Protein AF-A0A5C8PLE7-F1 (afdb_monomer_lite)

Secondary structure (DSSP, 8-state):
------------------------PPPP---------HHHHHHHHHHHHHHHHTT-TTHHHHHHHHHHTTTT-HHHHHHHHHHHHHHHHHHHHHHS-PPTTHHHHHHHHHHHHHTPBPPEEEEEES---PPTT-EEEEE-STTPPPPTTPEEE-TT-TTEEEEEEEEEE--TT-TTTSEEEEEEEEEEEEE-SEEEEEEEE---B-GGG--S-TT-SEEEETTEEEEB----GGGSEEEEEE--S-HHHHTSTTTEEEEEEEEEEEEEEE-SEEEEEEEEEEEEESEEEEEETTSPPSEEE-HHHHHH--B-HHHHHHHHHHHHHHHHTS-----------TTS--PPPPPS-SS--------

Organism: NCBI:txid2586908

Foldseek 3Di:
DDDDDDDDDDDDDPPPPPPPPPPPPDQPPPPPQPPDPPVVLLVLLLVLLVCQLVVPPCSLVSLLVQLCVRPLDLVSSLVSLLSNLQNNLVSCVVRVRGDPCVSVSSLVSSLLSSLAFFKAWAFAFQDADFDPQKAKEFAADPPDDADPPHHYDYQPRPQWDFDPWDKDAQDPRGRLQRIWIWGTFKGKDFDAFAKKKKKFWFHWDALVPAAQAQLHQWKAKPNDIHGHDRDRPSRGFYYKYLHDDAPCVCPPPVGTDDTTIIMTMEMDGDNGTMTMMGRNPIHITRMMMIHGPPDDDSIYGDPRCVVRGYSYVVSSVVSSVSSVVSNVPRDDPPPPPDPPPVPDDPDDDPPPDPDDDDDDDDD

Structure (mmCIF, N/CA/C/O backbone):
data_AF-A0A5C8PLE7-F1
#
_entry.id   AF-A0A5C8PLE7-F1
#
loop_
_atom_site.group_PDB
_atom_site.id
_atom_site.type_symbol
_atom_site.label_atom_id
_atom_site.label_alt_id
_atom_site.label_comp_id
_atom_site.label_asym_id
_atom_site.label_entity_id
_atom_site.label_seq_id
_atom_site.pdbx_PDB_ins_code
_atom_site.Cartn_x
_atom_site.Cartn_y
_atom_site.Cartn_z
_atom_site.occupancy
_atom_site.B_iso_or_equiv
_atom_site.auth_seq_id
_atom_site.auth_comp_id
_atom_site.auth_asym_id
_atom_site.auth_atom_id
_atom_site.pdbx_PDB_model_num
ATOM 1 N N . MET A 1 1 ? -85.435 45.390 6.588 1.00 38.03 1 MET A N 1
ATOM 2 C CA . MET A 1 1 ? -84.920 45.818 5.272 1.00 38.03 1 MET A CA 1
ATOM 3 C C . MET A 1 1 ? -83.774 44.889 4.891 1.00 38.03 1 MET A C 1
ATOM 5 O O . MET A 1 1 ? -82.889 44.743 5.714 1.00 38.03 1 MET A O 1
ATOM 9 N N . LEU A 1 2 ? -83.897 44.242 3.719 1.00 39.28 2 LEU A N 1
ATOM 10 C CA . LEU A 1 2 ? -82.887 43.594 2.843 1.00 39.28 2 LEU A CA 1
ATOM 11 C C . LEU A 1 2 ? -81.769 42.722 3.477 1.00 39.28 2 LEU A C 1
ATOM 13 O O . LEU A 1 2 ? -80.982 43.203 4.275 1.00 39.28 2 LEU A O 1
ATOM 17 N N . PHE A 1 3 ? -81.750 41.395 3.242 1.00 39.66 3 PHE A N 1
ATOM 18 C CA . PHE A 1 3 ? -81.036 40.670 2.150 1.00 39.66 3 PHE A CA 1
ATOM 19 C C . PHE A 1 3 ? -79.531 41.031 2.092 1.00 39.66 3 PHE A C 1
ATOM 21 O O . PHE A 1 3 ? -79.216 42.197 1.926 1.00 39.66 3 PHE A O 1
ATOM 28 N N . THR A 1 4 ? -78.559 40.116 2.241 1.00 44.72 4 THR A N 1
ATOM 29 C CA . THR A 1 4 ? -78.250 39.000 1.318 1.00 44.72 4 THR A CA 1
ATOM 30 C C . THR A 1 4 ? -77.283 37.949 1.910 1.00 44.72 4 THR A C 1
ATOM 32 O O . THR A 1 4 ? -76.495 38.207 2.812 1.00 44.72 4 THR A O 1
ATOM 35 N N . ARG A 1 5 ? -77.366 36.747 1.323 1.00 55.53 5 ARG A N 1
ATOM 36 C CA . ARG A 1 5 ? -76.562 35.520 1.491 1.00 55.53 5 ARG A CA 1
ATOM 37 C C . ARG A 1 5 ? -75.115 35.669 0.993 1.00 55.53 5 ARG A C 1
ATOM 39 O O . ARG A 1 5 ? -74.945 36.357 -0.001 1.00 55.53 5 ARG A O 1
ATOM 46 N N . PHE A 1 6 ? -74.162 34.884 1.522 1.00 43.66 6 PHE A N 1
ATOM 47 C CA . PHE A 1 6 ? -73.131 34.191 0.719 1.00 43.66 6 PHE A CA 1
ATOM 48 C C . PHE A 1 6 ? -72.568 32.932 1.421 1.00 43.66 6 PHE A C 1
ATOM 50 O O . PHE A 1 6 ? -72.543 32.824 2.642 1.00 43.66 6 PHE A O 1
ATOM 57 N N . VAL A 1 7 ? -72.214 31.967 0.572 1.00 47.97 7 VAL A N 1
ATOM 58 C CA . VAL A 1 7 ? -71.921 30.526 0.731 1.00 47.97 7 VAL A CA 1
ATOM 59 C C . VAL A 1 7 ? -70.455 30.269 1.154 1.00 47.97 7 VAL A C 1
ATOM 61 O O . VAL A 1 7 ? -69.605 31.101 0.840 1.00 47.97 7 VAL A O 1
ATOM 64 N N . PRO A 1 8 ? -70.115 29.132 1.806 1.00 51.91 8 PRO A N 1
ATOM 65 C CA . PRO A 1 8 ? -68.736 28.802 2.175 1.00 51.91 8 PRO A CA 1
ATOM 66 C C . PRO A 1 8 ? -67.942 28.237 0.985 1.00 51.91 8 PRO A C 1
ATOM 68 O O . PRO A 1 8 ? -68.426 27.368 0.261 1.00 51.91 8 PRO A O 1
ATOM 71 N N . ALA A 1 9 ? -66.697 28.687 0.812 1.00 46.41 9 ALA A N 1
ATOM 72 C CA . ALA A 1 9 ? -65.739 28.076 -0.105 1.00 46.41 9 ALA A CA 1
ATOM 73 C C . ALA A 1 9 ? -64.833 27.101 0.665 1.00 46.41 9 ALA A C 1
ATOM 75 O O . ALA A 1 9 ? -64.026 27.499 1.502 1.00 46.41 9 ALA A O 1
ATOM 76 N N . LEU A 1 10 ? -64.994 25.811 0.366 1.00 46.31 10 LEU A N 1
ATOM 77 C CA . LEU A 1 10 ? -64.066 24.734 0.704 1.00 46.31 10 LEU A CA 1
ATOM 78 C C . LEU A 1 10 ? -62.740 24.955 -0.038 1.00 46.31 10 LEU A C 1
ATOM 80 O O . LEU A 1 10 ? -62.671 24.773 -1.252 1.00 46.31 10 LEU A O 1
ATOM 84 N N . ALA A 1 11 ? -61.683 25.310 0.690 1.00 44.03 11 ALA A N 1
ATOM 85 C CA . ALA A 1 11 ? -60.314 25.228 0.195 1.00 44.03 11 ALA A CA 1
ATOM 86 C C . ALA A 1 11 ? -59.721 23.877 0.622 1.00 44.03 11 ALA A C 1
ATOM 88 O O . ALA A 1 11 ? -59.287 23.698 1.759 1.00 44.03 11 ALA A O 1
ATOM 89 N N . GLY A 1 12 ? -59.752 22.907 -0.293 1.00 37.19 12 GLY A N 1
ATOM 90 C CA . GLY A 1 12 ? -59.023 21.651 -0.163 1.00 37.19 12 GLY A CA 1
ATOM 91 C C . GLY A 1 12 ? -57.528 21.902 -0.328 1.00 37.19 12 GLY A C 1
ATOM 92 O O . GLY A 1 12 ? -57.068 22.249 -1.414 1.00 37.19 12 GLY A O 1
ATOM 93 N N . LEU A 1 13 ? -56.771 21.736 0.754 1.00 39.84 13 LEU A N 1
ATOM 94 C CA . LEU A 1 13 ? -55.316 21.803 0.742 1.00 39.84 13 LEU A CA 1
ATOM 95 C C . LEU A 1 13 ? -54.783 20.400 0.421 1.00 39.84 13 LEU A C 1
ATOM 97 O O . LEU A 1 13 ? -54.747 19.518 1.276 1.00 39.84 13 LEU A O 1
ATOM 101 N N . VAL A 1 14 ? -54.427 20.176 -0.845 1.00 42.69 14 VAL A N 1
ATOM 102 C CA . VAL A 1 14 ? -53.734 18.961 -1.287 1.00 42.69 14 VAL A CA 1
ATOM 103 C C . VAL A 1 14 ? -52.294 19.044 -0.782 1.00 42.69 14 VAL A C 1
ATOM 105 O O . VAL A 1 14 ? -51.465 19.758 -1.341 1.00 42.69 14 VAL A O 1
ATOM 108 N N . LEU A 1 15 ? -51.998 18.324 0.300 1.00 44.38 15 LEU A N 1
ATOM 109 C CA . LEU A 1 15 ? -50.632 18.064 0.748 1.00 44.38 15 LEU A CA 1
ATOM 110 C C . LEU A 1 15 ? -49.976 17.098 -0.245 1.00 44.38 15 LEU A C 1
ATOM 112 O O . LEU A 1 15 ? -50.121 15.880 -0.148 1.00 44.38 15 LEU A O 1
ATOM 116 N N . GLY A 1 16 ? -49.274 17.656 -1.229 1.00 39.06 16 GLY A N 1
ATOM 117 C CA . GLY A 1 16 ? -48.382 16.903 -2.099 1.00 39.06 16 GLY A CA 1
ATOM 118 C C . GLY A 1 16 ? -47.199 16.375 -1.293 1.00 39.06 16 GLY A C 1
ATOM 119 O O . GLY A 1 16 ? -46.284 17.124 -0.957 1.00 39.06 16 GLY A O 1
ATOM 120 N N . VAL A 1 17 ? -47.217 15.080 -0.980 1.00 41.84 17 VAL A N 1
ATOM 121 C CA . VAL A 1 17 ? -46.055 14.348 -0.469 1.00 41.84 17 VAL A CA 1
ATOM 122 C C . VAL A 1 17 ? -45.050 14.240 -1.615 1.00 41.84 17 VAL A C 1
ATOM 124 O O . VAL A 1 17 ? -45.115 13.335 -2.443 1.00 41.84 17 VAL A O 1
ATOM 127 N N . GLY A 1 18 ? -44.139 15.208 -1.699 1.00 38.00 18 GLY A N 1
ATOM 128 C CA . GLY A 1 18 ? -42.961 15.112 -2.550 1.00 38.00 18 GLY A CA 1
ATOM 129 C C . GLY A 1 18 ? -42.043 14.032 -1.994 1.00 38.00 18 GLY A C 1
ATOM 130 O O . GLY A 1 18 ? -41.301 14.274 -1.044 1.00 38.00 18 GLY A O 1
ATOM 131 N N . ALA A 1 19 ? -42.113 12.829 -2.560 1.00 41.66 19 ALA A N 1
ATOM 132 C CA . ALA A 1 19 ? -41.124 11.792 -2.327 1.00 41.66 19 ALA A CA 1
ATOM 133 C C . ALA A 1 19 ? -39.770 12.295 -2.850 1.00 41.66 19 ALA A C 1
ATOM 135 O O . ALA A 1 19 ? -39.482 12.225 -4.043 1.00 41.66 19 ALA A O 1
ATOM 136 N N . LEU A 1 20 ? -38.946 12.839 -1.953 1.00 37.38 20 LEU A N 1
ATOM 137 C CA . LEU A 1 20 ? -37.527 13.059 -2.197 1.00 37.38 20 LEU A CA 1
ATOM 138 C C . LEU A 1 20 ? -36.866 11.683 -2.284 1.00 37.38 20 LEU A C 1
ATOM 140 O O . LEU A 1 20 ? -36.368 11.146 -1.298 1.00 37.38 20 LEU A O 1
ATOM 144 N N . THR A 1 21 ? -36.901 11.078 -3.469 1.00 34.72 21 THR A N 1
ATOM 145 C CA . THR A 1 21 ? -36.027 9.956 -3.787 1.00 34.72 21 THR A CA 1
ATOM 146 C C . THR A 1 21 ? -34.610 10.509 -3.814 1.00 34.72 21 THR A C 1
ATOM 148 O O . THR A 1 21 ? -34.208 11.168 -4.774 1.00 34.72 21 THR A O 1
ATOM 151 N N . SER A 1 22 ? -33.858 10.290 -2.738 1.00 39.56 22 SER A N 1
ATOM 152 C CA . SER A 1 22 ? -32.410 10.433 -2.735 1.00 39.56 22 SER A CA 1
ATOM 153 C C . SER A 1 22 ? -31.869 9.529 -3.837 1.00 39.56 22 SER A C 1
ATOM 155 O O . SER A 1 22 ? -31.805 8.309 -3.692 1.00 39.56 22 SER A O 1
ATOM 157 N N . ALA A 1 23 ? -31.531 10.133 -4.974 1.00 34.16 23 ALA A N 1
ATOM 158 C CA . ALA A 1 23 ? -30.767 9.483 -6.016 1.00 34.16 23 ALA A CA 1
ATOM 159 C C . ALA A 1 23 ? -29.396 9.159 -5.417 1.00 34.16 23 ALA A C 1
ATOM 161 O O . ALA A 1 23 ? -28.494 9.994 -5.388 1.00 34.16 23 ALA A O 1
ATOM 162 N N . PHE A 1 24 ? -29.261 7.954 -4.867 1.00 35.56 24 PHE A N 1
ATOM 163 C CA . PHE A 1 24 ? -27.963 7.358 -4.617 1.00 35.56 24 PHE A CA 1
ATOM 164 C C . PHE A 1 24 ? -27.307 7.220 -5.987 1.00 35.56 24 PHE A C 1
ATOM 166 O O . PHE A 1 24 ? -27.641 6.318 -6.754 1.00 35.56 24 PHE A O 1
ATOM 173 N N . ALA A 1 25 ? -26.437 8.170 -6.328 1.00 33.31 25 ALA A N 1
ATOM 174 C CA . ALA A 1 25 ? -25.554 8.023 -7.467 1.00 33.31 25 ALA A CA 1
ATOM 175 C C . ALA A 1 25 ? -24.811 6.700 -7.268 1.00 33.31 25 ALA A C 1
ATOM 177 O O . ALA A 1 25 ? -24.119 6.518 -6.263 1.00 33.31 25 ALA A O 1
ATOM 178 N N . ALA A 1 26 ? -25.030 5.752 -8.181 1.00 33.81 26 ALA A N 1
ATOM 179 C CA . ALA A 1 26 ? -24.239 4.538 -8.210 1.00 33.81 26 ALA A CA 1
ATOM 180 C C . ALA A 1 26 ? -22.760 4.957 -8.239 1.00 33.81 26 ALA A C 1
ATOM 182 O O . ALA A 1 26 ? -22.421 5.886 -8.983 1.00 33.81 26 ALA A O 1
ATOM 183 N N . PRO A 1 27 ? -21.890 4.343 -7.419 1.00 38.97 27 PRO A N 1
ATOM 184 C CA . PRO A 1 27 ? -20.473 4.660 -7.464 1.00 38.97 27 PRO A CA 1
ATOM 185 C C . PRO A 1 27 ? -19.964 4.473 -8.900 1.00 38.97 27 PRO A C 1
ATOM 187 O O . PRO A 1 27 ? -20.470 3.592 -9.608 1.00 38.97 27 PRO A O 1
ATOM 190 N N . PRO A 1 28 ? -19.003 5.300 -9.353 1.00 38.00 28 PRO A N 1
ATOM 191 C CA . PRO A 1 28 ? -18.401 5.135 -10.666 1.00 38.00 28 PRO A CA 1
ATOM 192 C C . PRO A 1 28 ? -17.930 3.688 -10.791 1.00 38.00 28 PRO A C 1
ATOM 194 O O . PRO A 1 28 ? -17.118 3.212 -9.998 1.00 38.00 28 PRO A O 1
ATOM 197 N N . GLN A 1 29 ? -18.499 2.958 -11.751 1.00 37.53 29 GLN A N 1
ATOM 198 C CA . GLN A 1 29 ? -18.009 1.626 -12.056 1.00 37.53 29 GLN A CA 1
ATOM 199 C C . GLN A 1 29 ? -16.589 1.802 -12.581 1.00 37.53 29 GLN A C 1
ATOM 201 O O . GLN A 1 29 ? -16.394 2.361 -13.661 1.00 37.53 29 GLN A O 1
ATOM 206 N N . LEU A 1 30 ? -15.599 1.354 -11.805 1.00 47.00 30 LEU A N 1
ATOM 207 C CA . LEU A 1 30 ? -14.266 1.096 -12.331 1.00 47.00 30 LEU A CA 1
ATOM 208 C C . LEU A 1 30 ? -14.468 0.122 -13.488 1.00 47.00 30 LEU A C 1
ATOM 210 O O . LEU A 1 30 ? -14.815 -1.040 -13.272 1.00 47.00 30 LEU A O 1
ATOM 214 N N . GLY A 1 31 ? -14.378 0.638 -14.714 1.00 39.34 31 GLY A N 1
ATOM 215 C CA . GLY A 1 31 ? -14.582 -0.155 -15.914 1.00 39.34 31 GLY A CA 1
ATOM 216 C C . GLY A 1 31 ? -13.701 -1.392 -15.827 1.00 39.34 31 GLY A C 1
ATOM 217 O O . GLY A 1 31 ? -12.500 -1.267 -15.587 1.00 39.34 31 GLY A O 1
ATOM 218 N N . GLY A 1 32 ? -14.314 -2.571 -15.973 1.00 40.03 32 GLY A N 1
ATOM 219 C CA . GLY A 1 32 ? -13.590 -3.836 -16.012 1.00 40.03 32 GLY A CA 1
ATOM 220 C C . GLY A 1 32 ? -12.394 -3.719 -16.950 1.00 40.03 32 GLY A C 1
ATOM 221 O O . GLY A 1 32 ? -12.481 -3.020 -17.964 1.00 40.03 32 GLY A O 1
ATOM 222 N N . SER A 1 33 ? -11.287 -4.352 -16.565 1.00 43.47 33 SER A N 1
ATOM 223 C CA . SER A 1 33 ? -10.001 -4.356 -17.260 1.00 43.47 33 SER A CA 1
ATOM 224 C C . SER A 1 33 ? -10.184 -4.583 -18.762 1.00 43.47 33 SER A C 1
ATOM 226 O O . SER A 1 33 ? -10.194 -5.705 -19.261 1.00 43.47 33 SER A O 1
ATOM 228 N N . ARG A 1 34 ? -10.343 -3.497 -19.526 1.00 48.88 34 ARG A N 1
ATOM 229 C CA . ARG A 1 34 ? -10.218 -3.558 -20.975 1.00 48.88 34 ARG A CA 1
ATOM 230 C C . ARG A 1 34 ? -8.744 -3.795 -21.220 1.00 48.88 34 ARG A C 1
ATOM 232 O O . ARG A 1 34 ? -7.936 -2.885 -21.039 1.00 48.88 34 ARG A O 1
ATOM 239 N N . SER A 1 35 ? -8.408 -5.028 -21.587 1.00 54.78 35 SER A N 1
ATOM 240 C CA . SER A 1 35 ? -7.111 -5.366 -22.154 1.00 54.78 35 SER A CA 1
ATOM 241 C C . SER A 1 35 ? -6.792 -4.323 -23.223 1.00 54.78 35 SER A C 1
ATOM 243 O O . SER A 1 35 ? -7.493 -4.237 -24.234 1.00 54.78 35 SER A O 1
ATOM 245 N N . VAL A 1 36 ? -5.802 -3.470 -22.962 1.00 60.69 36 VAL A N 1
ATOM 246 C CA . VAL A 1 36 ? -5.343 -2.502 -23.957 1.00 60.69 36 VAL A CA 1
ATOM 247 C C . VAL A 1 36 ? -4.824 -3.302 -25.142 1.00 60.69 36 VAL A C 1
ATOM 249 O O . VAL A 1 36 ? -4.085 -4.267 -24.944 1.00 60.69 36 VAL A O 1
ATOM 252 N N . GLU A 1 37 ? -5.228 -2.931 -26.358 1.00 70.44 37 GLU A N 1
ATOM 253 C CA . GLU A 1 37 ? -4.762 -3.629 -27.553 1.00 70.44 37 GLU A CA 1
ATOM 254 C C . GLU A 1 37 ? -3.224 -3.685 -27.566 1.00 70.44 37 GLU A C 1
ATOM 256 O O . GLU A 1 37 ? -2.578 -2.649 -27.351 1.00 70.44 37 GLU A O 1
ATOM 261 N N . PRO A 1 38 ? -2.618 -4.861 -27.828 1.00 73.56 38 PRO A N 1
ATOM 262 C CA . PRO A 1 38 ? -1.169 -5.047 -27.759 1.00 73.56 38 PRO A CA 1
ATOM 263 C C . PRO A 1 38 ? -0.373 -3.991 -28.539 1.00 73.56 38 PRO A C 1
ATOM 265 O O . PRO A 1 38 ? 0.678 -3.542 -28.090 1.00 73.56 38 PRO A O 1
ATOM 268 N N . THR A 1 39 ? -0.903 -3.531 -29.674 1.00 72.00 39 THR A N 1
ATOM 269 C CA . THR A 1 39 ? -0.277 -2.518 -30.534 1.00 72.00 39 THR A CA 1
ATOM 270 C C . THR A 1 39 ? -0.114 -1.161 -29.842 1.00 72.00 39 THR A C 1
ATOM 272 O O . THR A 1 39 ? 0.935 -0.529 -29.962 1.00 72.00 39 THR A O 1
ATOM 275 N N . VAL A 1 40 ? -1.118 -0.718 -29.077 1.00 77.12 40 VAL A N 1
ATOM 276 C CA . VAL A 1 40 ? -1.070 0.560 -28.345 1.00 77.12 40 VAL A CA 1
ATOM 277 C C . VAL A 1 40 ? -0.040 0.491 -27.222 1.00 77.12 40 VAL A C 1
ATOM 279 O O . VAL A 1 40 ? 0.699 1.448 -26.987 1.00 77.12 40 VAL A O 1
ATOM 282 N N . LEU A 1 41 ? 0.050 -0.662 -26.556 1.00 82.31 41 LEU A N 1
ATOM 283 C CA . LEU A 1 41 ? 1.023 -0.882 -25.495 1.00 82.31 41 LEU A CA 1
ATOM 284 C C . LEU A 1 41 ? 2.465 -0.815 -26.019 1.00 82.31 41 LEU A C 1
ATOM 286 O O . LEU A 1 41 ? 3.313 -0.160 -25.413 1.00 82.31 41 LEU A O 1
ATOM 290 N N . VAL A 1 42 ? 2.730 -1.454 -27.162 1.00 87.94 42 VAL A N 1
ATOM 291 C CA . VAL A 1 42 ? 4.046 -1.437 -27.817 1.00 87.94 42 VAL A CA 1
ATOM 292 C C . VAL A 1 42 ? 4.446 -0.016 -28.216 1.00 87.94 42 VAL A C 1
ATOM 294 O O . VAL A 1 42 ? 5.582 0.379 -27.969 1.00 87.94 42 VAL A O 1
ATOM 297 N N . ALA A 1 43 ? 3.526 0.771 -28.783 1.00 90.56 43 ALA A N 1
ATOM 298 C CA . ALA A 1 43 ? 3.800 2.160 -29.156 1.00 90.56 43 ALA A CA 1
ATOM 299 C C . ALA A 1 43 ? 4.190 3.015 -27.936 1.00 90.56 43 ALA A C 1
ATOM 301 O O . ALA A 1 43 ? 5.252 3.631 -27.936 1.00 90.56 43 ALA A O 1
ATOM 302 N N . GLN A 1 44 ? 3.403 2.958 -26.855 1.00 91.44 44 GLN A N 1
ATOM 303 C CA . GLN A 1 44 ? 3.703 3.678 -25.610 1.00 91.44 44 GLN A CA 1
ATOM 304 C C . GLN A 1 44 ? 5.052 3.265 -25.000 1.00 91.44 44 GLN A C 1
ATOM 306 O O . GLN A 1 44 ? 5.803 4.110 -24.510 1.00 91.44 44 GLN A O 1
ATOM 311 N N . ALA A 1 45 ? 5.368 1.966 -25.025 1.00 93.81 45 ALA A N 1
ATOM 312 C CA . ALA A 1 45 ? 6.644 1.453 -24.538 1.00 93.81 45 ALA A CA 1
ATOM 313 C C . ALA A 1 45 ? 7.827 1.938 -25.391 1.00 93.81 45 ALA A C 1
ATOM 315 O O . ALA A 1 45 ? 8.874 2.270 -24.837 1.00 93.81 45 ALA A O 1
ATOM 316 N N . ASN A 1 46 ? 7.661 2.010 -26.715 1.00 93.62 46 ASN A N 1
ATOM 317 C CA . ASN A 1 46 ? 8.680 2.512 -27.637 1.00 93.62 46 ASN A CA 1
ATOM 318 C C . ASN A 1 46 ? 8.936 4.011 -27.455 1.00 93.62 46 ASN A C 1
ATOM 320 O O . ASN A 1 46 ? 10.095 4.411 -27.371 1.00 93.62 46 ASN A O 1
ATOM 324 N N . ASP A 1 47 ? 7.883 4.820 -27.318 1.00 92.69 47 ASP A N 1
ATOM 325 C CA . ASP A 1 47 ? 8.010 6.264 -27.076 1.00 92.69 47 ASP A CA 1
ATOM 326 C C . ASP A 1 47 ? 8.772 6.542 -25.773 1.00 92.69 47 ASP A C 1
ATOM 328 O O . ASP A 1 47 ? 9.659 7.400 -25.705 1.00 92.69 47 ASP A O 1
ATOM 332 N N . LEU A 1 48 ? 8.461 5.771 -24.727 1.00 94.94 48 LEU A N 1
ATOM 333 C CA . LEU A 1 48 ? 9.153 5.856 -23.448 1.00 94.94 48 LEU A CA 1
ATOM 334 C C . LEU A 1 48 ? 10.599 5.351 -23.541 1.00 94.94 48 LEU A C 1
ATOM 336 O O . LEU A 1 48 ? 11.495 5.973 -22.971 1.00 94.94 48 LEU A O 1
ATOM 340 N N . ALA A 1 49 ? 10.850 4.269 -24.277 1.00 94.62 49 ALA A N 1
ATOM 341 C CA . ALA A 1 49 ? 12.200 3.775 -24.533 1.00 94.62 49 ALA A CA 1
ATOM 342 C C . ALA A 1 49 ? 13.062 4.814 -25.266 1.00 94.62 49 ALA A C 1
ATOM 344 O O . ALA A 1 49 ? 14.227 4.994 -24.917 1.00 94.62 49 ALA A O 1
ATOM 345 N N . ASP A 1 50 ? 12.485 5.548 -26.218 1.00 92.00 50 ASP A N 1
ATOM 346 C CA . ASP A 1 50 ? 13.165 6.629 -26.929 1.00 92.00 50 ASP A CA 1
ATOM 347 C C . ASP A 1 50 ? 13.490 7.812 -26.001 1.00 92.00 50 ASP A C 1
ATOM 349 O O . ASP A 1 50 ? 14.600 8.346 -26.049 1.00 92.00 50 ASP A O 1
ATOM 353 N N . ALA A 1 51 ? 12.572 8.192 -25.106 1.00 90.94 51 ALA A N 1
ATOM 354 C CA . ALA A 1 51 ? 12.838 9.211 -24.084 1.00 90.94 51 ALA A CA 1
ATOM 355 C C . ALA A 1 51 ? 13.957 8.785 -23.112 1.00 90.94 51 ALA A C 1
ATOM 357 O O . ALA A 1 51 ? 14.819 9.590 -22.750 1.00 90.94 51 ALA A O 1
ATOM 358 N N . ILE A 1 52 ? 13.982 7.505 -22.728 1.00 93.31 52 ILE A N 1
ATOM 359 C CA . ILE A 1 52 ? 15.026 6.920 -21.879 1.00 93.31 52 ILE A CA 1
ATOM 360 C C . ILE A 1 52 ? 16.380 6.907 -22.599 1.00 93.31 52 ILE A C 1
ATOM 362 O O . ILE A 1 52 ? 17.388 7.290 -22.007 1.00 93.31 52 ILE A O 1
ATOM 366 N N . ALA A 1 53 ? 16.418 6.521 -23.877 1.00 90.12 53 ALA A N 1
ATOM 367 C CA . ALA A 1 53 ? 17.643 6.489 -24.678 1.00 90.12 53 ALA A CA 1
ATOM 368 C C . ALA A 1 53 ? 18.250 7.886 -24.903 1.00 90.12 53 ALA A C 1
ATOM 370 O O . ALA A 1 53 ? 19.464 8.006 -25.079 1.00 90.12 53 ALA A O 1
ATOM 371 N N . ARG A 1 54 ? 17.417 8.936 -24.863 1.00 88.94 54 ARG A N 1
ATOM 372 C CA . ARG A 1 54 ? 17.830 10.351 -24.854 1.00 88.94 54 ARG A CA 1
ATOM 373 C C . ARG A 1 54 ? 18.189 10.884 -23.461 1.00 88.94 54 ARG A C 1
ATOM 375 O O . ARG A 1 54 ? 18.597 12.036 -23.351 1.00 88.94 54 ARG A O 1
ATOM 382 N N . ASN A 1 55 ? 18.046 10.067 -22.415 1.00 86.06 55 ASN A N 1
ATOM 383 C CA . ASN A 1 55 ? 18.236 10.441 -21.014 1.00 86.06 55 ASN A CA 1
ATOM 384 C C . ASN A 1 55 ? 17.407 11.675 -20.598 1.00 86.06 55 ASN A C 1
ATOM 386 O O . ASN A 1 55 ? 17.899 12.576 -19.918 1.00 86.06 55 ASN A O 1
ATOM 390 N N . GLU A 1 56 ? 16.137 11.731 -21.011 1.00 87.31 56 GLU A N 1
ATOM 391 C CA . GLU A 1 56 ? 15.220 12.786 -20.566 1.00 87.31 56 GLU A CA 1
ATOM 392 C C . GLU A 1 56 ? 15.028 12.710 -19.038 1.00 87.31 56 GLU A C 1
ATOM 394 O O . GLU A 1 56 ? 14.682 11.661 -18.494 1.00 87.31 56 GLU A O 1
ATOM 399 N N . GLY A 1 57 ? 15.276 13.816 -18.324 1.00 80.56 57 GLY A N 1
ATOM 400 C CA . GLY A 1 57 ? 15.464 13.826 -16.863 1.00 80.56 57 GLY A CA 1
ATOM 401 C C . GLY A 1 57 ? 14.284 13.337 -16.005 1.00 80.56 57 GLY A C 1
ATOM 402 O O . GLY A 1 57 ? 14.464 13.072 -14.818 1.00 80.56 57 GLY A O 1
ATOM 403 N N . ASP A 1 58 ? 13.090 13.174 -16.574 1.00 88.94 58 ASP A N 1
ATOM 404 C CA . ASP A 1 58 ? 11.871 12.733 -15.888 1.00 88.94 58 ASP A CA 1
ATOM 405 C C . ASP A 1 58 ? 11.455 11.285 -16.213 1.00 88.94 58 ASP A C 1
ATOM 407 O O . ASP A 1 58 ? 10.392 10.840 -15.764 1.00 88.94 58 ASP A O 1
ATOM 411 N N . TRP A 1 59 ? 12.276 10.519 -16.946 1.00 92.31 59 TRP A N 1
ATOM 412 C CA . TRP A 1 59 ? 11.875 9.206 -17.464 1.00 92.31 59 TRP A CA 1
ATOM 413 C C . TRP A 1 59 ? 11.377 8.241 -16.377 1.00 92.31 59 TRP A C 1
ATOM 415 O O . TRP A 1 59 ? 10.414 7.515 -16.604 1.00 92.31 59 TRP A O 1
ATOM 425 N N . ARG A 1 60 ? 11.938 8.277 -15.159 1.00 92.94 60 ARG A N 1
ATOM 426 C CA . ARG A 1 60 ? 11.489 7.433 -14.030 1.00 92.94 60 ARG A CA 1
ATOM 427 C C . ARG A 1 60 ? 10.035 7.693 -13.641 1.00 92.94 60 ARG A C 1
ATOM 429 O O . ARG A 1 60 ? 9.303 6.760 -13.319 1.00 92.94 60 ARG A O 1
ATOM 436 N N . ASN A 1 61 ? 9.605 8.954 -13.665 1.00 91.19 61 ASN A N 1
ATOM 437 C CA . ASN A 1 61 ? 8.212 9.304 -13.396 1.00 91.19 61 ASN A CA 1
ATOM 438 C C . ASN A 1 61 ? 7.312 8.849 -14.542 1.00 91.19 61 ASN A C 1
ATOM 440 O O . ASN A 1 61 ? 6.235 8.327 -14.282 1.00 91.19 61 ASN A O 1
ATOM 444 N N . ARG A 1 62 ? 7.778 8.951 -15.792 1.00 94.00 62 ARG A N 1
ATOM 445 C CA . ARG A 1 62 ? 7.045 8.426 -16.951 1.00 94.00 62 ARG A CA 1
ATOM 446 C C . ARG A 1 62 ? 6.903 6.904 -16.912 1.00 94.00 62 ARG A C 1
ATOM 448 O O . ARG A 1 62 ? 5.822 6.414 -17.214 1.00 94.00 62 ARG A O 1
ATOM 455 N N . VAL A 1 63 ? 7.928 6.169 -16.466 1.00 94.81 63 VAL A N 1
ATOM 456 C CA . VAL A 1 63 ? 7.845 4.717 -16.208 1.00 94.81 63 VAL A CA 1
ATOM 457 C C . VAL A 1 63 ? 6.763 4.420 -15.181 1.00 94.81 63 VAL A C 1
ATOM 459 O O . VAL A 1 63 ? 5.889 3.604 -15.453 1.00 94.81 63 VAL A O 1
ATOM 462 N N . ARG A 1 64 ? 6.757 5.121 -14.039 1.00 92.38 64 ARG A N 1
ATOM 463 C CA . ARG A 1 64 ? 5.696 4.951 -13.033 1.00 92.38 64 ARG A CA 1
ATOM 464 C C . ARG A 1 64 ? 4.316 5.229 -13.619 1.00 92.38 64 ARG A C 1
ATOM 466 O O . ARG A 1 64 ? 3.442 4.385 -13.484 1.00 92.38 64 ARG A O 1
ATOM 473 N N . SER A 1 65 ? 4.128 6.343 -14.325 1.00 90.94 65 SER A N 1
ATOM 474 C CA . SER A 1 65 ? 2.847 6.676 -14.963 1.00 90.94 65 SER A CA 1
ATOM 475 C C . SER A 1 65 ? 2.409 5.623 -15.986 1.00 90.94 65 SER A C 1
ATOM 477 O O . SER A 1 65 ? 1.241 5.242 -16.022 1.00 90.94 65 SER A O 1
ATOM 479 N N . TYR A 1 66 ? 3.342 5.118 -16.794 1.00 94.50 66 TYR A N 1
ATOM 480 C CA . TYR A 1 66 ? 3.087 4.076 -17.786 1.00 94.50 66 TYR A CA 1
ATOM 481 C C . TYR A 1 66 ? 2.658 2.752 -17.139 1.00 94.50 66 TYR A C 1
ATOM 483 O O . TYR A 1 66 ? 1.718 2.118 -17.617 1.00 94.50 66 TYR A O 1
ATOM 491 N N . LEU A 1 67 ? 3.293 2.354 -16.034 1.00 93.69 67 LEU A N 1
ATOM 492 C CA . LEU A 1 67 ? 2.907 1.171 -15.260 1.00 93.69 67 LEU A CA 1
ATOM 493 C C . LEU A 1 67 ? 1.548 1.376 -14.572 1.00 93.69 67 LEU A C 1
ATOM 495 O O . LEU A 1 67 ? 0.669 0.522 -14.661 1.00 93.69 67 LEU A O 1
ATOM 499 N N . GLN A 1 68 ? 1.329 2.547 -13.970 1.00 89.31 68 GLN A N 1
ATOM 500 C CA . GLN A 1 68 ? 0.083 2.925 -13.293 1.00 89.31 68 GLN A CA 1
ATOM 501 C C . GLN A 1 68 ? -1.128 3.019 -14.228 1.00 89.31 68 GLN A C 1
ATOM 503 O O . GLN A 1 68 ? -2.265 2.970 -13.756 1.00 89.31 68 GLN A O 1
ATOM 508 N N . ALA A 1 69 ? -0.920 3.123 -15.541 1.00 89.94 69 ALA A N 1
ATOM 509 C CA . ALA A 1 69 ? -1.999 3.073 -16.523 1.00 89.94 69 ALA A CA 1
ATOM 510 C C . ALA A 1 69 ? -2.697 1.701 -16.583 1.00 89.94 69 ALA A C 1
ATOM 512 O O . ALA A 1 69 ? -3.809 1.613 -17.094 1.00 89.94 69 ALA A O 1
ATOM 513 N N . ALA A 1 70 ? -2.064 0.638 -16.070 1.00 89.00 70 ALA A N 1
ATOM 514 C CA . ALA A 1 70 ? -2.685 -0.675 -15.905 1.00 89.00 70 ALA A CA 1
ATOM 515 C C . ALA A 1 70 ? -3.413 -0.844 -14.561 1.00 89.00 70 ALA A C 1
ATOM 517 O O . ALA A 1 70 ? -4.025 -1.882 -14.342 1.00 89.00 70 ALA A O 1
ATOM 518 N N . TYR A 1 71 ? -3.365 0.143 -13.659 1.00 82.38 71 TYR A N 1
ATOM 519 C CA . TYR A 1 71 ? -4.017 0.039 -12.355 1.00 82.38 71 TYR A CA 1
ATOM 520 C C . TYR A 1 71 ? -5.516 -0.278 -12.494 1.00 82.38 71 TYR A C 1
ATOM 522 O O . TYR A 1 71 ? -6.191 0.387 -13.288 1.00 82.38 71 TYR A O 1
ATOM 530 N N . PRO A 1 72 ? -6.065 -1.194 -11.674 1.00 82.12 72 PRO A N 1
ATOM 531 C CA . PRO A 1 72 ? -5.424 -1.966 -10.590 1.00 82.12 72 PRO A CA 1
ATOM 532 C C . PRO A 1 72 ? -4.933 -3.374 -10.998 1.00 82.12 72 PRO A C 1
ATOM 534 O O . PRO A 1 72 ? -4.725 -4.233 -10.144 1.00 82.12 72 PRO A O 1
ATOM 537 N N . ASP A 1 73 ? -4.775 -3.652 -12.291 1.00 86.75 73 ASP A N 1
ATOM 538 C CA . ASP A 1 73 ? -4.425 -4.976 -12.805 1.00 86.75 73 ASP A CA 1
ATOM 539 C C . ASP A 1 73 ? -2.909 -5.235 -12.715 1.00 86.75 73 ASP A C 1
ATOM 541 O O . ASP A 1 73 ? -2.098 -4.695 -13.479 1.00 86.75 73 ASP A O 1
ATOM 545 N N . ARG A 1 74 ? -2.512 -6.086 -11.759 1.00 87.44 74 ARG A N 1
ATOM 546 C CA . ARG A 1 74 ? -1.109 -6.476 -11.538 1.00 87.44 74 ARG A CA 1
ATOM 547 C C . ARG A 1 74 ? -0.529 -7.244 -12.720 1.00 87.44 74 ARG A C 1
ATOM 549 O O . ARG A 1 74 ? 0.625 -7.012 -13.062 1.00 87.44 74 ARG A O 1
ATOM 556 N N . VAL A 1 75 ? -1.307 -8.129 -13.345 1.00 90.06 75 VAL A N 1
ATOM 557 C CA . VAL A 1 75 ? -0.848 -8.933 -14.488 1.00 90.06 75 VAL A CA 1
ATOM 558 C C . VAL A 1 75 ? -0.585 -8.014 -15.671 1.00 90.06 75 VAL A C 1
ATOM 560 O O . VAL A 1 75 ? 0.506 -8.056 -16.238 1.00 90.06 75 VAL A O 1
ATOM 563 N N . ALA A 1 76 ? -1.521 -7.110 -15.966 1.00 90.81 76 ALA A N 1
ATOM 564 C CA . ALA A 1 76 ? -1.321 -6.102 -16.994 1.00 90.81 76 ALA A CA 1
ATOM 565 C C . ALA A 1 76 ? -0.123 -5.199 -16.661 1.00 90.81 76 ALA A C 1
ATOM 567 O O . ALA A 1 76 ? 0.681 -4.921 -17.545 1.00 90.81 76 ALA A O 1
ATOM 568 N N . THR A 1 77 ? 0.060 -4.789 -15.399 1.00 92.38 77 THR A N 1
ATOM 569 C CA . THR A 1 77 ? 1.232 -4.004 -14.963 1.00 92.38 77 THR A CA 1
ATOM 570 C C . THR A 1 77 ? 2.547 -4.750 -15.232 1.00 92.38 77 THR A C 1
ATOM 572 O O . THR A 1 77 ? 3.492 -4.157 -15.757 1.00 92.38 77 THR A O 1
ATOM 575 N N . THR A 1 78 ? 2.603 -6.054 -14.947 1.00 94.50 78 THR A N 1
ATOM 576 C CA . THR A 1 78 ? 3.741 -6.925 -15.285 1.00 94.50 78 THR A CA 1
ATOM 577 C C . THR A 1 78 ? 3.981 -6.982 -16.791 1.00 94.50 78 THR A C 1
ATOM 579 O O . THR A 1 78 ? 5.114 -6.827 -17.240 1.00 94.50 78 THR A O 1
ATOM 582 N N . ASP A 1 79 ? 2.931 -7.155 -17.592 1.00 94.38 79 ASP A N 1
ATOM 583 C CA . ASP A 1 79 ? 3.051 -7.224 -19.051 1.00 94.38 79 ASP A CA 1
ATOM 584 C C . ASP A 1 79 ? 3.555 -5.893 -19.632 1.00 94.38 79 ASP A C 1
ATOM 586 O O . ASP A 1 79 ? 4.448 -5.880 -20.486 1.00 94.38 79 ASP A O 1
ATOM 590 N N . ARG A 1 80 ? 3.071 -4.759 -19.099 1.00 95.69 80 ARG A N 1
ATOM 591 C CA . ARG A 1 80 ? 3.594 -3.421 -19.411 1.00 95.69 80 ARG A CA 1
ATOM 592 C C . ARG A 1 80 ? 5.088 -3.325 -19.109 1.00 95.69 80 ARG A C 1
ATOM 594 O O . ARG A 1 80 ? 5.840 -2.838 -19.957 1.00 95.69 80 ARG A O 1
ATOM 601 N N . ALA A 1 81 ? 5.515 -3.779 -17.929 1.00 96.62 81 ALA A N 1
ATOM 602 C CA . ALA A 1 81 ? 6.911 -3.761 -17.500 1.00 96.62 81 ALA A CA 1
ATOM 603 C C . ALA A 1 81 ? 7.812 -4.598 -18.416 1.00 96.62 81 ALA A C 1
ATOM 605 O O . ALA A 1 81 ? 8.845 -4.114 -18.876 1.00 96.62 81 ALA A O 1
ATOM 606 N N . ILE A 1 82 ? 7.396 -5.826 -18.736 1.00 96.75 82 ILE A N 1
ATOM 607 C CA . ILE A 1 82 ? 8.120 -6.722 -19.647 1.00 96.75 82 ILE A CA 1
ATOM 608 C C . ILE A 1 82 ? 8.246 -6.084 -21.035 1.00 96.75 82 ILE A C 1
ATOM 610 O O . ILE A 1 82 ? 9.328 -6.090 -21.626 1.00 96.75 82 ILE A O 1
ATOM 614 N N . GLN A 1 83 ? 7.164 -5.497 -21.554 1.00 96.25 83 GLN A N 1
ATOM 615 C CA . GLN A 1 83 ? 7.183 -4.822 -22.849 1.00 96.25 83 GLN A CA 1
ATOM 616 C C . GLN A 1 83 ? 8.132 -3.616 -22.853 1.00 96.25 83 GLN A C 1
ATOM 618 O O . GLN A 1 83 ? 8.881 -3.417 -23.813 1.00 96.25 83 GLN A O 1
ATOM 623 N N . LEU A 1 84 ? 8.143 -2.830 -21.775 1.00 97.06 84 LEU A N 1
ATOM 624 C CA . LEU A 1 84 ? 9.057 -1.704 -21.625 1.00 97.06 84 LEU A CA 1
ATOM 625 C C . LEU A 1 84 ? 10.516 -2.169 -21.576 1.00 97.06 84 LEU A C 1
ATOM 627 O O . LEU A 1 84 ? 11.336 -1.633 -22.314 1.00 97.06 84 LEU A O 1
ATOM 631 N N . LEU A 1 85 ? 10.834 -3.192 -20.778 1.00 96.69 85 LEU A N 1
ATOM 632 C CA . LEU A 1 85 ? 12.180 -3.765 -20.693 1.00 96.69 85 LEU A CA 1
ATOM 633 C C . LEU A 1 85 ? 12.701 -4.213 -22.067 1.00 96.69 85 LEU A C 1
ATOM 635 O O . LEU A 1 85 ? 13.822 -3.870 -22.443 1.00 96.69 85 LEU A O 1
ATOM 639 N N . LYS A 1 86 ? 11.867 -4.907 -22.853 1.00 95.38 86 LYS A N 1
ATOM 640 C CA . LYS A 1 86 ? 12.198 -5.312 -24.230 1.00 95.38 86 LYS A CA 1
ATOM 641 C C . LYS A 1 86 ? 12.456 -4.110 -25.141 1.00 95.38 86 LYS A C 1
ATOM 643 O O . LYS A 1 86 ? 13.443 -4.099 -25.877 1.00 95.38 86 LYS A O 1
ATOM 648 N N . SER A 1 87 ? 11.593 -3.096 -25.067 1.00 95.38 87 SER A N 1
ATOM 649 C CA . SER A 1 87 ? 11.677 -1.890 -25.903 1.00 95.38 87 SER A CA 1
ATOM 650 C C . SER A 1 87 ? 12.934 -1.075 -25.577 1.00 95.38 87 SER A C 1
ATOM 652 O O . SER A 1 87 ? 13.689 -0.718 -26.480 1.00 95.38 87 SER A O 1
ATOM 654 N N . VAL A 1 88 ? 13.219 -0.861 -24.286 1.00 94.88 88 VAL A N 1
ATOM 655 C CA . VAL A 1 88 ? 14.440 -0.186 -23.821 1.00 94.88 88 VAL A CA 1
ATOM 656 C C . VAL A 1 88 ? 15.675 -0.960 -24.257 1.00 94.88 88 VAL A C 1
ATOM 658 O O . VAL A 1 88 ? 16.555 -0.365 -24.867 1.00 94.88 88 VAL A O 1
ATOM 661 N N . ASN A 1 89 ? 15.734 -2.278 -24.043 1.00 94.00 89 ASN A N 1
ATOM 662 C CA . ASN A 1 89 ? 16.896 -3.072 -24.446 1.00 94.00 89 ASN A CA 1
ATOM 663 C C . ASN A 1 89 ? 17.185 -2.958 -25.948 1.00 94.00 89 ASN A C 1
ATOM 665 O O . ASN A 1 89 ? 18.314 -2.678 -26.343 1.00 94.00 89 ASN A O 1
ATOM 669 N N . SER A 1 90 ? 16.153 -3.093 -26.788 1.00 92.12 90 SER A N 1
ATOM 670 C CA . SER A 1 90 ? 16.302 -2.961 -28.240 1.00 92.12 90 SER A CA 1
ATOM 671 C C . SER A 1 90 ? 16.842 -1.589 -28.651 1.00 92.12 90 SER A C 1
ATOM 673 O O . SER A 1 90 ? 17.678 -1.510 -29.551 1.00 92.12 90 SER A O 1
ATOM 675 N N . LYS A 1 91 ? 16.373 -0.507 -28.018 1.00 91.25 91 LYS A N 1
ATOM 676 C CA . LYS A 1 91 ? 16.821 0.859 -28.322 1.00 91.25 91 LYS A CA 1
ATOM 677 C C . LYS A 1 91 ? 18.228 1.125 -27.794 1.00 91.25 91 LYS A C 1
ATOM 679 O O . LYS A 1 91 ? 19.042 1.687 -28.518 1.00 91.25 91 LYS A O 1
ATOM 684 N N . CYS A 1 92 ? 18.537 0.662 -26.586 1.00 87.75 92 CYS A N 1
ATOM 685 C CA . CYS A 1 92 ? 19.847 0.828 -25.964 1.00 87.75 92 CYS A CA 1
ATOM 686 C C . CYS A 1 92 ? 20.956 0.093 -26.714 1.00 87.75 92 CYS A C 1
ATOM 688 O O . CYS A 1 92 ? 22.025 0.667 -26.910 1.00 87.75 92 CYS A O 1
ATOM 690 N N . LEU A 1 93 ? 20.701 -1.137 -27.173 1.00 84.06 93 LEU A N 1
ATOM 691 C CA . LEU A 1 93 ? 21.651 -1.885 -28.001 1.00 84.06 93 LEU A CA 1
ATOM 692 C C . LEU A 1 93 ? 21.913 -1.178 -29.337 1.00 84.06 93 LEU A C 1
ATOM 694 O O . LEU A 1 93 ? 23.049 -1.140 -29.807 1.00 84.06 93 LEU A O 1
ATOM 698 N N . ALA A 1 94 ? 20.875 -0.585 -29.936 1.00 80.12 94 ALA A N 1
ATOM 699 C CA . ALA A 1 94 ? 20.999 0.138 -31.196 1.00 80.12 94 ALA A CA 1
ATOM 700 C C . ALA A 1 94 ? 21.730 1.484 -31.045 1.00 80.12 94 ALA A C 1
ATOM 702 O O . ALA A 1 94 ? 22.543 1.832 -31.899 1.00 80.12 94 ALA A O 1
ATOM 703 N N . SER A 1 95 ? 21.451 2.249 -29.983 1.00 78.81 95 SER A N 1
ATOM 704 C CA . SER A 1 95 ? 21.979 3.609 -29.825 1.00 78.81 95 SER A CA 1
ATOM 705 C C . SER A 1 95 ? 23.289 3.687 -29.040 1.00 78.81 95 SER A C 1
ATOM 707 O O . SER A 1 95 ? 24.049 4.628 -29.244 1.00 78.81 95 SER A O 1
ATOM 709 N N . ARG A 1 96 ? 23.564 2.736 -28.135 1.00 78.44 96 ARG A N 1
ATOM 710 C CA . ARG A 1 96 ? 24.661 2.786 -27.143 1.00 78.44 96 ARG A CA 1
ATOM 711 C C . ARG A 1 96 ? 24.669 4.052 -26.266 1.00 78.44 96 ARG A C 1
ATOM 713 O O . ARG A 1 96 ? 25.702 4.405 -25.705 1.00 78.44 96 ARG A O 1
ATOM 720 N N . THR A 1 97 ? 23.532 4.741 -26.135 1.00 82.00 97 THR A N 1
ATOM 721 C CA . THR A 1 97 ? 23.410 6.022 -25.399 1.00 82.00 97 THR A CA 1
ATOM 722 C C . THR A 1 97 ? 22.663 5.912 -24.076 1.00 82.00 97 THR A C 1
ATOM 724 O O . THR A 1 97 ? 22.481 6.916 -23.389 1.00 82.00 97 THR A O 1
ATOM 727 N N . CYS A 1 98 ? 22.180 4.725 -23.717 1.00 86.19 98 CYS A N 1
ATOM 728 C CA . CYS A 1 98 ? 21.338 4.589 -22.541 1.00 86.19 98 CYS A CA 1
ATOM 729 C C . CYS A 1 98 ? 22.088 4.842 -21.230 1.00 86.19 98 CYS A C 1
ATOM 731 O O . CYS A 1 98 ? 23.275 4.518 -21.124 1.00 86.19 98 CYS A O 1
ATOM 733 N N . PRO A 1 99 ? 21.385 5.355 -20.202 1.00 87.81 99 PRO A N 1
ATOM 734 C CA . PRO A 1 99 ? 21.948 5.466 -18.868 1.00 87.81 99 PRO A CA 1
ATOM 735 C C . PRO A 1 99 ? 22.464 4.108 -18.365 1.00 87.81 99 PRO A C 1
ATOM 737 O O . PRO A 1 99 ? 21.844 3.071 -18.636 1.00 87.81 99 PRO A O 1
ATOM 740 N N . PRO A 1 100 ? 23.571 4.089 -17.604 1.00 85.94 100 PRO A N 1
ATOM 741 C CA . PRO A 1 100 ? 24.056 2.859 -16.996 1.00 85.94 100 PRO A CA 1
ATOM 742 C C . PRO A 1 100 ? 22.976 2.265 -16.085 1.00 85.94 100 PRO A C 1
ATOM 744 O O . PRO A 1 100 ? 22.256 2.994 -15.410 1.00 85.94 100 PRO A O 1
ATOM 747 N N . ASN A 1 101 ? 22.871 0.935 -16.053 1.00 89.38 101 ASN A N 1
ATOM 748 C CA . ASN A 1 101 ? 21.929 0.186 -15.208 1.00 89.38 101 ASN A CA 1
ATOM 749 C C . ASN A 1 101 ? 20.432 0.457 -15.451 1.00 89.38 101 ASN A C 1
ATOM 751 O O . ASN A 1 101 ? 19.605 0.011 -14.655 1.00 89.38 101 ASN A O 1
ATOM 755 N N . VAL A 1 102 ? 20.053 1.117 -16.550 1.00 93.50 102 VAL A N 1
ATOM 756 C CA . VAL A 1 102 ? 18.659 1.525 -16.784 1.00 93.50 102 VAL A CA 1
ATOM 757 C C . VAL A 1 102 ? 17.658 0.364 -16.757 1.00 93.50 102 VAL A C 1
ATOM 759 O O . VAL A 1 102 ? 16.571 0.507 -16.205 1.00 93.50 102 VAL A O 1
ATOM 762 N N . LEU A 1 103 ? 18.027 -0.814 -17.274 1.00 94.75 103 LEU A N 1
ATOM 763 C CA . LEU A 1 103 ? 17.162 -1.999 -17.252 1.00 94.75 103 LEU A CA 1
ATOM 764 C C . LEU A 1 103 ? 16.921 -2.510 -15.824 1.00 94.75 103 LEU A C 1
ATOM 766 O O . LEU A 1 103 ? 15.787 -2.833 -15.476 1.00 94.75 103 LEU A O 1
ATOM 770 N N . ASN A 1 104 ? 17.960 -2.515 -14.982 1.00 94.69 104 ASN A N 1
ATOM 771 C CA . ASN A 1 104 ? 17.844 -2.896 -13.572 1.00 94.69 104 ASN A CA 1
ATOM 772 C C . ASN A 1 104 ? 16.970 -1.899 -12.802 1.00 94.69 104 ASN A C 1
ATOM 774 O O . ASN A 1 104 ? 16.151 -2.299 -11.977 1.00 94.69 104 ASN A O 1
ATOM 778 N N . GLU A 1 105 ? 17.096 -0.604 -13.098 1.00 95.00 105 GLU A N 1
ATOM 779 C CA . GLU A 1 105 ? 16.244 0.422 -12.496 1.00 95.00 105 GLU A CA 1
ATOM 780 C C . GLU A 1 105 ? 14.776 0.286 -12.917 1.00 95.00 105 GLU A C 1
ATOM 782 O O . GLU A 1 105 ? 13.886 0.360 -12.069 1.00 95.00 10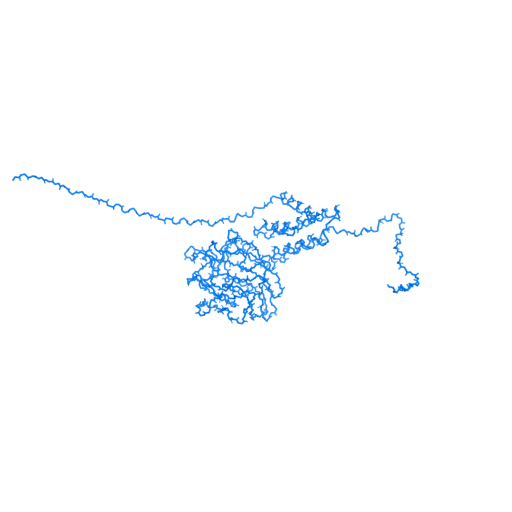5 GLU A O 1
ATOM 787 N N . ILE A 1 106 ? 14.503 0.049 -14.205 1.00 96.00 106 ILE A N 1
ATOM 788 C CA . ILE A 1 106 ? 13.141 -0.201 -14.698 1.00 96.00 106 ILE A CA 1
ATOM 789 C C . ILE A 1 106 ? 12.563 -1.445 -14.031 1.00 96.00 106 ILE A C 1
ATOM 791 O O . ILE A 1 106 ? 11.418 -1.407 -13.580 1.00 96.00 106 ILE A O 1
ATOM 795 N N . ALA A 1 107 ? 13.337 -2.528 -13.939 1.00 96.19 107 ALA A N 1
ATOM 796 C CA . ALA A 1 107 ? 12.905 -3.747 -13.271 1.00 96.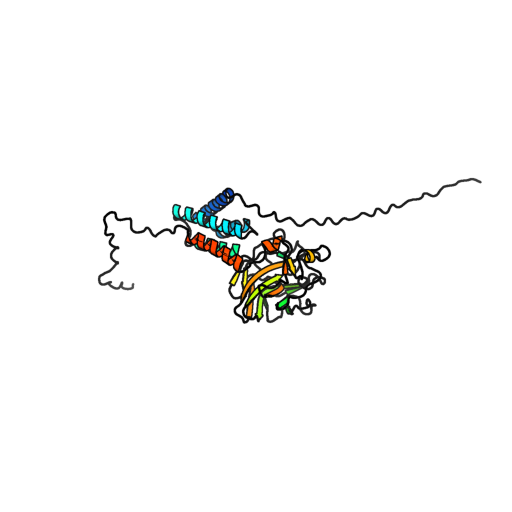19 107 ALA A CA 1
ATOM 797 C C . ALA A 1 107 ? 12.566 -3.476 -11.799 1.00 96.19 107 ALA A C 1
ATOM 799 O O . ALA A 1 107 ? 11.492 -3.865 -11.352 1.00 96.19 107 ALA A O 1
ATOM 800 N N . LEU A 1 108 ? 13.407 -2.736 -11.071 1.00 94.12 108 LEU A N 1
ATOM 801 C CA . LEU A 1 108 ? 13.150 -2.368 -9.677 1.00 94.12 108 LEU A CA 1
ATOM 802 C C . LEU A 1 108 ? 11.863 -1.538 -9.515 1.00 94.12 108 LEU A C 1
ATOM 804 O O . LEU A 1 108 ? 11.031 -1.866 -8.672 1.00 94.12 108 LEU A O 1
ATOM 808 N N . ILE A 1 109 ? 11.663 -0.507 -10.346 1.00 94.06 109 ILE A N 1
ATOM 809 C CA . ILE A 1 109 ? 10.432 0.309 -10.343 1.00 94.06 109 ILE A CA 1
ATOM 810 C C . ILE A 1 109 ? 9.205 -0.557 -10.666 1.00 94.06 109 ILE A C 1
ATOM 812 O O . ILE A 1 109 ? 8.137 -0.391 -10.072 1.00 94.06 109 ILE A O 1
ATOM 816 N N . SER A 1 110 ? 9.357 -1.492 -11.603 1.00 95.25 110 SER A N 1
ATOM 817 C CA . SER A 1 110 ? 8.284 -2.388 -12.032 1.00 95.25 110 SER A CA 1
ATOM 818 C C . SER A 1 110 ? 7.877 -3.352 -10.927 1.00 95.25 110 SER A C 1
ATOM 820 O O . SER A 1 110 ? 6.685 -3.486 -10.663 1.00 95.25 110 SER A O 1
ATOM 822 N N . LYS A 1 111 ? 8.850 -3.955 -10.233 1.00 93.38 111 LYS A N 1
ATOM 823 C CA . LYS A 1 111 ? 8.618 -4.811 -9.063 1.00 93.38 111 LYS A CA 1
ATOM 824 C C . LYS A 1 111 ? 7.884 -4.065 -7.948 1.00 93.38 111 LYS A C 1
ATOM 826 O O . LYS A 1 111 ? 6.858 -4.538 -7.468 1.00 93.38 111 LYS A O 1
ATOM 831 N N . GLY A 1 112 ? 8.333 -2.847 -7.625 1.00 91.12 112 GLY A N 1
ATOM 832 C CA . GLY A 1 112 ? 7.634 -1.970 -6.680 1.00 91.12 112 GLY A CA 1
ATOM 833 C C . GLY A 1 112 ? 6.172 -1.737 -7.076 1.00 91.12 112 GLY A C 1
ATOM 834 O O . GLY A 1 112 ? 5.267 -1.945 -6.270 1.00 91.12 112 GLY A O 1
ATOM 835 N N . SER A 1 113 ? 5.931 -1.442 -8.357 1.00 90.75 113 SER A N 1
ATOM 836 C CA . SER A 1 113 ? 4.590 -1.166 -8.886 1.00 90.75 113 SER A CA 1
ATOM 837 C C . SER A 1 113 ? 3.659 -2.388 -8.860 1.00 90.75 113 SER A C 1
ATOM 839 O O . SER A 1 113 ? 2.489 -2.249 -8.502 1.00 90.75 113 SER A O 1
ATOM 841 N N . VAL A 1 114 ? 4.148 -3.586 -9.214 1.00 90.62 114 VAL A N 1
ATOM 842 C CA . VAL A 1 114 ? 3.332 -4.822 -9.197 1.00 90.62 114 VAL A CA 1
ATOM 843 C C . VAL A 1 114 ? 3.078 -5.339 -7.787 1.00 90.62 114 VAL A C 1
ATOM 845 O O . VAL A 1 114 ? 2.112 -6.071 -7.585 1.00 90.62 114 VAL A O 1
ATOM 848 N N . CYS A 1 115 ? 3.904 -4.951 -6.814 1.00 89.75 115 CYS A N 1
ATOM 849 C CA . CYS A 1 115 ? 3.763 -5.299 -5.402 1.00 89.75 115 CYS A CA 1
ATOM 850 C C . CYS A 1 115 ? 3.154 -4.177 -4.555 1.00 89.75 115 CYS A C 1
ATOM 852 O O . CYS A 1 115 ? 2.976 -4.352 -3.350 1.00 89.75 115 CYS A O 1
ATOM 854 N N . ALA A 1 116 ? 2.784 -3.052 -5.168 1.00 90.31 116 ALA A N 1
ATOM 855 C CA . ALA A 1 116 ? 2.190 -1.934 -4.458 1.00 90.31 116 ALA A CA 1
ATOM 856 C C . ALA A 1 116 ? 0.860 -2.333 -3.795 1.00 90.31 116 ALA A C 1
ATOM 858 O O . ALA A 1 116 ? 0.045 -3.072 -4.364 1.00 90.31 116 ALA A O 1
ATOM 859 N N . ALA A 1 117 ? 0.636 -1.823 -2.587 1.00 91.19 117 ALA A N 1
ATOM 860 C CA . ALA A 1 117 ? -0.644 -1.863 -1.907 1.00 91.19 117 ALA A CA 1
ATOM 861 C C . ALA A 1 117 ? -1.603 -0.859 -2.552 1.00 91.19 117 ALA A C 1
ATOM 863 O O . ALA A 1 117 ? -1.238 0.285 -2.842 1.00 91.19 117 ALA A O 1
ATOM 864 N N . TYR A 1 118 ? -2.838 -1.295 -2.785 1.00 90.44 118 TYR A N 1
ATOM 865 C CA . TYR A 1 118 ? -3.877 -0.461 -3.373 1.00 90.44 118 TYR A CA 1
ATOM 866 C C . TYR A 1 118 ? -4.781 0.101 -2.293 1.00 90.44 118 TYR A C 1
ATOM 868 O O . TYR A 1 118 ? -5.131 -0.601 -1.344 1.00 90.44 118 TYR A O 1
ATOM 876 N N . ILE A 1 119 ? -5.164 1.366 -2.463 1.00 91.69 119 ILE A N 1
ATOM 877 C CA . ILE A 1 119 ? -6.141 1.990 -1.584 1.00 91.69 119 ILE A CA 1
ATOM 878 C C . ILE A 1 119 ? -7.519 1.421 -1.913 1.00 91.69 119 ILE A C 1
ATOM 880 O O . ILE A 1 119 ? -7.938 1.388 -3.072 1.00 91.69 119 ILE A O 1
ATOM 884 N N . ILE A 1 120 ? -8.191 0.959 -0.870 1.00 92.19 120 ILE A N 1
ATOM 885 C CA . ILE A 1 120 ? -9.534 0.404 -0.871 1.00 92.19 120 ILE A CA 1
ATOM 886 C C . ILE A 1 120 ? -10.442 1.394 -0.151 1.00 92.19 120 ILE A C 1
ATOM 888 O O . ILE A 1 120 ? -10.100 1.906 0.916 1.00 92.19 120 ILE A O 1
ATOM 892 N N . ASP A 1 121 ? -11.607 1.638 -0.732 1.00 91.06 121 ASP A N 1
ATOM 893 C CA . ASP A 1 121 ? -12.664 2.436 -0.137 1.00 91.06 121 ASP A CA 1
ATOM 894 C C . ASP A 1 121 ? -13.311 1.652 1.012 1.00 91.06 121 ASP A C 1
ATOM 896 O O . ASP A 1 121 ? -14.182 0.808 0.805 1.00 91.06 121 ASP A O 1
ATOM 900 N N . SER A 1 122 ? -12.838 1.864 2.238 1.00 90.81 122 SER A N 1
ATOM 901 C CA . SER A 1 122 ? -13.346 1.179 3.423 1.00 90.81 122 SER A CA 1
ATOM 902 C C . SER A 1 122 ? -14.621 1.845 3.919 1.00 90.81 122 SER A C 1
ATOM 904 O O . SER A 1 122 ? -14.602 2.955 4.457 1.00 90.81 122 SER A O 1
ATOM 906 N N . VAL A 1 123 ? -15.739 1.139 3.798 1.00 88.06 123 VAL A N 1
ATOM 907 C CA . VAL A 1 123 ? -17.019 1.563 4.357 1.00 88.06 123 VAL A CA 1
ATOM 908 C C . VAL A 1 123 ? -17.135 1.137 5.817 1.00 88.06 123 VAL A C 1
ATOM 910 O O . VAL A 1 123 ? -16.568 0.134 6.255 1.00 88.06 123 VAL A O 1
ATOM 913 N N . CYS A 1 124 ? -17.902 1.900 6.589 1.00 83.56 124 CYS A N 1
ATOM 914 C CA . CYS A 1 124 ? -18.217 1.525 7.962 1.00 83.56 124 CYS A CA 1
ATOM 915 C C . CYS A 1 124 ? -19.425 0.587 7.960 1.00 83.56 124 CYS A C 1
ATOM 917 O O . CYS A 1 124 ? -20.417 0.850 7.276 1.00 83.56 124 CYS A O 1
ATOM 919 N N . VAL A 1 125 ? -19.376 -0.459 8.778 1.00 83.50 125 VAL A N 1
ATOM 920 C CA . VAL A 1 125 ? -20.517 -1.350 9.010 1.00 83.50 125 VAL A CA 1
ATOM 921 C C . VAL A 1 125 ? -20.923 -1.335 10.475 1.00 83.50 125 VAL A C 1
ATOM 923 O O . VAL A 1 125 ? -20.156 -0.940 11.351 1.00 83.50 125 VAL A O 1
ATOM 926 N N . ARG A 1 126 ? -22.157 -1.756 10.756 1.00 78.12 126 ARG A N 1
ATOM 927 C CA . ARG A 1 126 ? -22.728 -1.688 12.112 1.00 78.12 126 ARG A CA 1
ATOM 928 C C . ARG A 1 126 ? -22.100 -2.666 13.098 1.00 78.12 126 ARG A C 1
ATOM 930 O O . ARG A 1 126 ? -22.174 -2.436 14.302 1.00 78.12 126 ARG A O 1
ATOM 937 N N . ARG A 1 127 ? -21.569 -3.788 12.611 1.00 78.69 127 ARG A N 1
ATOM 938 C CA . ARG A 1 127 ? -21.063 -4.879 13.445 1.00 78.69 127 ARG A CA 1
ATOM 939 C C . ARG A 1 127 ? -19.714 -5.344 12.933 1.00 78.69 127 ARG A C 1
ATOM 941 O O . ARG A 1 127 ? -19.600 -5.790 11.795 1.00 78.69 127 ARG A O 1
ATOM 948 N N . PHE A 1 128 ? -18.738 -5.280 13.821 1.00 87.38 128 PHE A N 1
ATOM 949 C CA . PHE A 1 128 ? -17.430 -5.869 13.658 1.00 87.38 128 PHE A CA 1
ATOM 950 C C . PHE A 1 128 ? -17.030 -6.503 14.986 1.00 87.38 128 PHE A C 1
ATOM 952 O O . PHE A 1 128 ? -17.351 -6.024 16.071 1.00 87.38 128 PHE A O 1
ATOM 959 N N . THR A 1 129 ? -16.382 -7.645 14.901 1.00 90.69 129 THR A N 1
ATOM 960 C CA . THR A 1 129 ? -15.760 -8.342 16.012 1.00 90.69 129 THR A CA 1
ATOM 961 C C . THR A 1 129 ? -14.368 -8.706 15.552 1.00 90.69 129 THR A C 1
ATOM 963 O O . THR A 1 129 ? -14.204 -9.333 14.501 1.00 90.69 129 THR A O 1
ATOM 966 N N . VAL A 1 130 ? -13.379 -8.308 16.347 1.00 93.00 130 VAL A N 1
ATOM 967 C CA . VAL A 1 130 ? -11.975 -8.598 16.069 1.00 93.00 130 VAL A CA 1
ATOM 968 C C . VAL A 1 130 ? -11.795 -10.116 15.929 1.00 93.00 130 VAL A C 1
ATOM 970 O O . VAL A 1 130 ? -12.187 -10.855 16.840 1.00 93.00 130 VAL A O 1
ATOM 973 N N . PRO A 1 131 ? -11.238 -10.608 14.805 1.00 92.75 131 PRO A N 1
ATOM 974 C CA . PRO A 1 131 ? -11.015 -12.032 14.605 1.00 92.75 131 PRO A CA 1
ATOM 975 C C . PRO A 1 131 ? -10.148 -12.640 15.705 1.00 92.75 131 PRO A C 1
ATOM 977 O O . PRO A 1 131 ? -9.234 -12.010 16.243 1.00 92.75 131 PRO A O 1
ATOM 980 N N . ARG A 1 132 ? -10.395 -13.913 16.020 1.00 90.94 132 ARG A N 1
ATOM 981 C CA . ARG A 1 132 ? -9.597 -14.630 17.017 1.00 90.94 132 ARG A CA 1
ATOM 982 C C . ARG A 1 132 ? -8.133 -14.692 16.576 1.00 90.94 132 ARG A C 1
ATOM 984 O O . ARG A 1 132 ? -7.833 -15.129 15.472 1.00 90.94 132 ARG A O 1
ATOM 991 N N . GLY A 1 133 ? -7.228 -14.306 17.473 1.00 92.12 133 GLY A N 1
ATOM 992 C CA . GLY A 1 133 ? -5.786 -14.301 17.210 1.00 92.12 133 GLY A CA 1
ATOM 993 C C . GLY A 1 133 ? -5.288 -13.073 16.444 1.00 92.12 133 GLY A C 1
ATOM 994 O O . GLY A 1 133 ? -4.079 -12.941 16.274 1.00 92.12 133 GLY A O 1
ATOM 995 N N . ALA A 1 134 ? -6.177 -12.165 16.026 1.00 95.62 134 ALA A N 1
ATOM 996 C CA . ALA A 1 134 ? -5.770 -10.871 15.501 1.00 95.62 134 ALA A CA 1
ATOM 997 C C . ALA A 1 134 ? -5.380 -9.919 16.642 1.00 95.62 134 ALA A C 1
ATOM 999 O O . ALA A 1 134 ? -5.996 -9.913 17.711 1.00 95.62 134 ALA A O 1
ATOM 1000 N N . GLN A 1 135 ? -4.376 -9.081 16.399 1.00 97.12 135 GLN A N 1
ATOM 1001 C CA . GLN A 1 135 ? -4.132 -7.887 17.200 1.00 97.12 135 GLN A CA 1
ATOM 1002 C C . GLN A 1 135 ? -4.752 -6.693 16.482 1.00 97.12 135 GLN A C 1
ATOM 1004 O O . GLN A 1 135 ? -4.372 -6.389 15.354 1.00 97.12 135 GLN A O 1
ATOM 1009 N N . ALA A 1 136 ? -5.699 -6.020 17.129 1.00 96.81 136 ALA A N 1
ATOM 1010 C CA . ALA A 1 136 ? -6.359 -4.847 16.576 1.00 96.81 136 ALA A CA 1
ATOM 1011 C C . ALA A 1 136 ? -6.137 -3.628 17.473 1.00 96.81 136 ALA A C 1
ATOM 1013 O O . ALA A 1 136 ? -6.178 -3.724 18.704 1.00 96.81 136 ALA A O 1
ATOM 1014 N N . PHE A 1 137 ? -5.896 -2.485 16.846 1.00 97.12 137 PHE A N 1
ATOM 1015 C CA . PHE A 1 137 ? -5.573 -1.223 17.488 1.00 97.12 137 PHE A CA 1
ATOM 1016 C C . PHE A 1 137 ? -6.452 -0.122 16.925 1.00 97.12 137 PHE A C 1
ATOM 1018 O O . PHE A 1 137 ? -6.594 -0.009 15.708 1.00 97.12 137 PHE A O 1
ATOM 1025 N N . ASP A 1 138 ? -7.005 0.665 17.831 1.00 95.19 138 ASP A N 1
ATOM 1026 C CA . ASP A 1 138 ? -7.902 1.772 17.548 1.00 95.19 138 ASP A CA 1
ATOM 1027 C C . ASP A 1 138 ? -7.174 3.076 17.877 1.00 95.19 138 ASP A C 1
ATOM 1029 O O . ASP A 1 138 ? -6.727 3.271 19.014 1.00 95.19 138 ASP A O 1
ATOM 1033 N N . PHE A 1 139 ? -6.937 3.894 16.859 1.00 95.94 139 PHE A N 1
ATOM 1034 C CA . PHE A 1 139 ? -6.103 5.084 16.932 1.00 95.94 139 PHE A CA 1
ATOM 1035 C C . PHE A 1 139 ? -6.997 6.307 17.053 1.00 95.94 139 PHE A C 1
ATOM 1037 O O . PHE A 1 139 ? -7.713 6.657 16.122 1.00 95.94 139 PHE A O 1
ATOM 1044 N N . GLY A 1 140 ? -6.878 7.028 18.162 1.00 94.56 140 GLY A N 1
ATOM 1045 C CA . GLY A 1 140 ? -7.741 8.174 18.399 1.00 94.56 140 GLY A CA 1
ATOM 1046 C C . GLY A 1 140 ? -7.233 9.128 19.474 1.00 94.56 140 GLY A C 1
ATOM 1047 O O . GLY A 1 140 ? -6.154 8.944 20.050 1.00 94.56 140 GLY A O 1
ATOM 1048 N N . PRO A 1 141 ? -7.987 10.204 19.750 1.00 94.19 141 PRO A N 1
ATOM 1049 C CA . PRO A 1 141 ? -7.691 11.107 20.852 1.00 94.19 141 PRO A CA 1
ATOM 1050 C C . PRO A 1 141 ? -7.669 10.385 22.209 1.00 94.19 141 PRO A C 1
ATOM 1052 O O . PRO A 1 141 ? -8.367 9.398 22.434 1.00 94.19 141 PRO A O 1
ATOM 1055 N N . SER A 1 142 ? -6.896 10.918 23.158 1.00 93.69 142 SER A N 1
ATOM 1056 C CA . SER A 1 142 ? -6.863 10.378 24.523 1.00 93.69 142 SER A CA 1
ATOM 1057 C C . SER A 1 142 ? -8.244 10.456 25.191 1.00 93.69 142 SER A C 1
ATOM 1059 O O . SER A 1 142 ? -8.944 11.461 25.060 1.00 93.69 142 SER A O 1
ATOM 1061 N N . GLY A 1 143 ? -8.626 9.400 25.916 1.00 87.31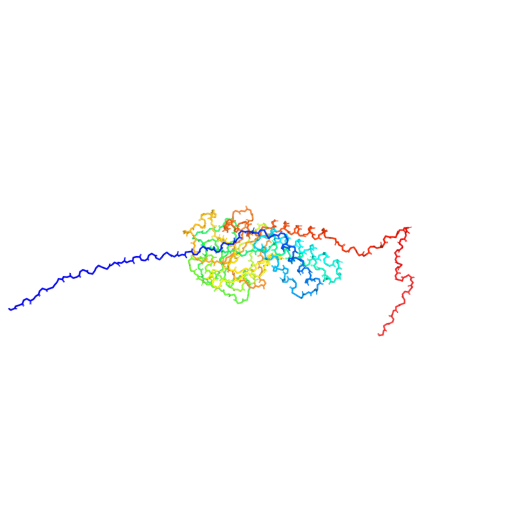 143 GLY A N 1
ATOM 1062 C CA . GLY A 1 143 ? -9.883 9.331 26.672 1.00 87.31 143 GLY A CA 1
ATOM 1063 C C . GLY A 1 143 ? -11.144 9.056 25.845 1.00 87.31 143 GLY A C 1
ATOM 1064 O O . GLY A 1 143 ? -12.240 9.132 26.397 1.00 87.31 143 GLY A O 1
ATOM 1065 N N . GLN A 1 144 ? -11.019 8.748 24.550 1.00 85.94 144 GLN A N 1
ATOM 1066 C CA . GLN A 1 144 ? -12.165 8.390 23.710 1.00 85.94 144 GLN A CA 1
ATOM 1067 C C . GLN A 1 144 ? -12.608 6.932 23.911 1.00 85.94 144 GLN A C 1
ATOM 1069 O O . GLN A 1 144 ? -11.799 6.093 24.324 1.00 85.94 144 GLN A O 1
ATOM 1074 N N . PRO A 1 145 ? -13.888 6.614 23.630 1.00 87.38 145 PRO A N 1
ATOM 1075 C CA . PRO A 1 145 ? -14.346 5.235 23.554 1.00 87.38 145 PRO A CA 1
ATOM 1076 C C . PRO A 1 145 ? -13.535 4.450 22.526 1.00 87.38 145 PRO A C 1
ATOM 1078 O O . PRO A 1 145 ? -13.337 4.918 21.414 1.00 87.38 145 PRO A O 1
ATOM 1081 N N . VAL A 1 146 ? -13.120 3.248 22.908 1.00 89.62 146 VAL A N 1
ATOM 1082 C CA . VAL A 1 146 ? -12.360 2.324 22.060 1.00 89.62 146 VAL A CA 1
ATOM 1083 C C . VAL A 1 146 ? -13.322 1.301 21.476 1.00 89.62 146 VAL A C 1
ATOM 1085 O O . VAL A 1 146 ? -14.195 0.796 22.194 1.00 89.62 146 VAL A O 1
ATOM 1088 N N . TYR A 1 147 ? -13.159 0.947 20.204 1.00 89.19 147 TYR A N 1
ATOM 1089 C CA . TYR A 1 147 ? -13.955 -0.104 19.586 1.00 89.19 147 TYR A CA 1
ATOM 1090 C C . TYR A 1 147 ? -13.805 -1.437 20.352 1.00 89.19 147 TYR A C 1
ATOM 1092 O O . TYR A 1 147 ? -12.681 -1.861 20.651 1.00 89.19 147 TYR A O 1
ATOM 1100 N N . PRO A 1 148 ? -14.906 -2.151 20.665 1.00 90.25 148 PRO A N 1
ATOM 1101 C CA . PRO A 1 148 ? -14.841 -3.405 21.413 1.00 90.25 148 PRO A CA 1
ATOM 1102 C C . PRO A 1 148 ? -13.873 -4.437 20.811 1.00 90.25 148 PRO A C 1
ATOM 1104 O O . PRO A 1 148 ? -13.978 -4.817 19.646 1.00 90.25 148 PRO A O 1
ATOM 1107 N N . GLY A 1 149 ? -12.940 -4.922 21.634 1.00 92.12 149 GLY A N 1
ATOM 1108 C CA . GLY A 1 149 ? -11.916 -5.898 21.240 1.00 92.12 149 GLY A CA 1
ATOM 1109 C C . GLY A 1 149 ? -10.644 -5.290 20.638 1.00 92.12 149 GLY A C 1
ATOM 1110 O O . GLY A 1 149 ? -9.665 -6.014 20.462 1.00 92.12 149 GLY A O 1
ATOM 1111 N N . MET A 1 150 ? -10.625 -3.985 20.360 1.00 95.00 150 MET A N 1
ATOM 1112 C CA . MET A 1 150 ? -9.432 -3.266 19.909 1.00 95.00 150 MET A CA 1
ATOM 1113 C C . MET A 1 150 ? -8.685 -2.648 21.096 1.00 95.00 150 MET A C 1
ATOM 1115 O O . MET A 1 150 ? -9.229 -2.446 22.182 1.00 95.00 150 MET A O 1
ATOM 1119 N N . ARG A 1 151 ? -7.394 -2.375 20.903 1.00 95.81 151 ARG A N 1
ATOM 1120 C CA . ARG A 1 151 ? -6.521 -1.746 21.900 1.00 95.81 151 ARG A CA 1
ATOM 1121 C C . ARG A 1 151 ? -6.348 -0.274 21.552 1.00 95.81 151 ARG A C 1
ATOM 1123 O O . ARG A 1 151 ? -5.875 0.027 20.461 1.00 95.81 151 ARG A O 1
ATOM 1130 N N . ALA A 1 152 ? -6.643 0.615 22.493 1.00 95.75 152 ALA A N 1
ATOM 1131 C CA . ALA A 1 152 ? -6.450 2.048 22.297 1.00 95.75 152 ALA A CA 1
ATOM 1132 C C . ALA A 1 152 ? -4.993 2.378 21.950 1.00 95.75 152 ALA A C 1
ATOM 1134 O O . ALA A 1 152 ? -4.067 1.798 22.532 1.00 95.75 152 ALA A O 1
ATOM 1135 N N . VAL A 1 153 ? -4.803 3.334 21.050 1.00 97.38 153 VAL A N 1
ATOM 1136 C CA . VAL A 1 153 ? -3.542 4.020 20.771 1.00 97.38 153 VAL A CA 1
ATOM 1137 C C . VAL A 1 153 ? -3.865 5.508 20.691 1.00 97.38 153 VAL A C 1
ATOM 1139 O O . VAL A 1 153 ? -4.772 5.909 19.971 1.00 97.38 153 VAL A O 1
ATOM 1142 N N . SER A 1 154 ? -3.145 6.332 21.447 1.00 97.06 154 SER A N 1
ATOM 1143 C CA . SER A 1 154 ? -3.337 7.787 21.475 1.00 97.06 154 SER A CA 1
ATOM 1144 C C . SER A 1 154 ? -2.011 8.514 21.227 1.00 97.06 154 SER A C 1
ATOM 1146 O O . SER A 1 154 ? -0.964 7.872 21.293 1.00 97.06 154 SER A O 1
ATOM 1148 N N . PRO A 1 155 ? -2.001 9.835 20.946 1.00 97.25 155 PRO A N 1
ATOM 1149 C CA . PRO A 1 155 ? -0.780 10.581 20.612 1.00 97.25 155 PRO A CA 1
ATOM 1150 C C . PRO A 1 155 ? 0.396 10.450 21.599 1.00 97.25 155 PRO A C 1
ATOM 1152 O O . PRO A 1 155 ? 1.534 10.686 21.211 1.00 97.25 155 PRO A O 1
ATOM 1155 N N . GLY A 1 156 ? 0.141 10.086 22.861 1.00 95.88 156 GLY A N 1
ATOM 1156 C CA . GLY A 1 156 ? 1.175 9.865 23.881 1.00 95.88 156 GLY A CA 1
ATOM 1157 C C . GLY A 1 156 ? 1.592 8.402 24.070 1.00 95.88 156 GLY A C 1
ATOM 1158 O O . GLY A 1 156 ? 2.340 8.103 24.998 1.00 95.88 156 GLY A O 1
ATOM 1159 N N . ASP A 1 157 ? 1.079 7.477 23.257 1.00 97.88 157 ASP A N 1
ATOM 1160 C CA . ASP A 1 157 ? 1.349 6.052 23.418 1.00 97.88 157 ASP A CA 1
ATOM 1161 C C . ASP A 1 157 ? 2.812 5.713 23.069 1.00 97.88 157 ASP A C 1
ATOM 1163 O O . ASP A 1 157 ? 3.285 6.066 21.988 1.00 97.88 157 ASP A O 1
ATOM 1167 N N . PRO A 1 158 ? 3.547 4.978 23.924 1.00 97.06 158 PRO A N 1
ATOM 1168 C CA . PRO A 1 158 ? 4.956 4.655 23.679 1.00 97.06 158 PRO A CA 1
ATOM 1169 C C . PRO A 1 158 ? 5.191 3.733 22.469 1.00 97.06 158 PRO A C 1
ATOM 1171 O O . PRO A 1 158 ? 6.338 3.503 22.075 1.00 97.06 158 PRO A O 1
ATOM 1174 N N . ARG A 1 159 ? 4.131 3.154 21.893 1.00 97.69 159 ARG A N 1
ATOM 1175 C CA . ARG A 1 159 ? 4.205 2.339 20.675 1.00 97.69 159 ARG A CA 1
ATOM 1176 C C . ARG A 1 159 ? 4.275 3.169 19.402 1.00 97.69 159 ARG A C 1
ATOM 1178 O O . ARG A 1 159 ? 4.667 2.607 18.383 1.00 97.69 159 ARG A O 1
ATOM 1185 N N . ILE A 1 160 ? 3.894 4.447 19.428 1.00 97.75 160 ILE A N 1
ATOM 1186 C CA . ILE A 1 160 ? 3.910 5.301 18.237 1.00 97.75 160 ILE A CA 1
ATOM 1187 C C . ILE A 1 160 ? 5.065 6.293 18.256 1.00 97.75 160 ILE A C 1
ATOM 1189 O O . ILE A 1 160 ? 5.524 6.751 19.299 1.00 97.75 160 ILE A O 1
ATOM 1193 N N . THR A 1 161 ? 5.512 6.652 17.062 1.00 97.94 161 THR A N 1
ATOM 1194 C CA . THR A 1 161 ? 6.406 7.778 16.813 1.00 97.94 161 THR A CA 1
ATOM 1195 C C . THR A 1 161 ? 5.774 8.686 15.766 1.00 97.94 161 THR A C 1
ATOM 1197 O O . THR A 1 161 ? 4.949 8.253 14.958 1.00 97.94 161 THR A O 1
ATOM 1200 N N . GLY A 1 162 ? 6.123 9.968 15.790 1.00 95.31 162 GLY A N 1
ATOM 1201 C CA . GLY A 1 162 ? 5.570 10.950 14.867 1.00 95.31 162 GLY A CA 1
ATOM 1202 C C . GLY A 1 162 ? 5.996 12.368 15.195 1.00 95.31 162 GLY A C 1
ATOM 1203 O O . GLY A 1 162 ? 6.557 12.631 16.258 1.00 95.31 162 GLY A O 1
ATOM 1204 N N . SER A 1 163 ? 5.712 13.283 14.277 1.00 89.88 163 SER A N 1
ATOM 1205 C CA . SER A 1 163 ? 5.806 14.723 14.507 1.00 89.88 163 SER A CA 1
ATOM 1206 C C . SER A 1 163 ? 4.398 15.304 14.576 1.00 89.88 163 SER A C 1
ATOM 1208 O O . SER A 1 163 ? 3.533 14.943 13.781 1.00 89.88 163 SER A O 1
ATOM 1210 N N . SER A 1 164 ? 4.158 16.189 15.547 1.00 92.56 164 SER A N 1
ATOM 1211 C CA . SER A 1 164 ? 2.857 16.854 15.731 1.00 92.56 164 SER A CA 1
ATOM 1212 C C . SER A 1 164 ? 1.666 15.881 15.779 1.00 92.56 164 SER A C 1
ATOM 1214 O O . SER A 1 164 ? 0.624 16.132 15.168 1.00 92.56 164 SER A O 1
ATOM 1216 N N . LEU A 1 165 ? 1.833 14.765 16.503 1.00 96.81 165 LEU A N 1
ATOM 1217 C CA . LEU A 1 165 ? 0.809 13.732 16.664 1.00 96.81 165 LEU A CA 1
ATOM 1218 C C . LEU A 1 165 ? -0.502 14.350 17.158 1.00 96.81 165 LEU A C 1
ATOM 1220 O O . LEU A 1 165 ? -0.575 14.880 18.266 1.00 96.81 165 LEU A O 1
ATOM 1224 N N . THR A 1 166 ? -1.538 14.273 16.326 1.00 95.62 166 THR A N 1
ATOM 1225 C CA . THR A 1 166 ? -2.834 14.900 16.597 1.00 95.62 166 THR A CA 1
ATOM 1226 C C . THR A 1 166 ? -3.930 13.856 16.494 1.00 95.62 166 THR A C 1
ATOM 1228 O O . THR A 1 166 ? -4.165 13.312 15.418 1.00 95.62 166 THR A O 1
ATOM 1231 N N . GLY A 1 167 ? -4.606 13.582 17.611 1.00 93.94 167 GLY A N 1
ATOM 1232 C CA . GLY A 1 167 ? -5.817 12.766 17.614 1.00 93.94 167 GLY A CA 1
ATOM 1233 C C . GLY A 1 167 ? -6.993 13.576 17.077 1.00 93.94 167 GLY A C 1
ATOM 1234 O O . GLY A 1 167 ? -7.239 14.685 17.551 1.00 93.94 167 GLY A O 1
ATOM 1235 N N . VAL A 1 168 ? -7.727 13.030 16.113 1.00 91.44 168 VAL A N 1
ATOM 1236 C CA . VAL A 1 168 ? -8.902 13.664 15.505 1.00 91.44 168 VAL A CA 1
ATOM 1237 C C . VAL A 1 168 ? -10.101 12.744 15.642 1.00 91.44 168 VAL A C 1
ATOM 1239 O O . VAL A 1 168 ? -9.976 11.538 15.467 1.00 91.44 168 VAL A O 1
ATOM 1242 N N . ARG A 1 169 ? -11.269 13.323 15.929 1.00 88.12 169 ARG A N 1
ATOM 1243 C CA . ARG A 1 169 ? -12.557 12.628 15.952 1.00 88.12 169 ARG A CA 1
ATOM 1244 C C . ARG A 1 169 ? -13.470 13.251 14.904 1.00 88.12 169 ARG A C 1
ATOM 1246 O O . ARG A 1 169 ? -13.735 14.449 14.947 1.00 88.12 169 ARG A O 1
ATOM 1253 N N . TYR A 1 170 ? -13.923 12.439 13.962 1.00 78.31 170 TYR A N 1
ATOM 1254 C CA . TYR A 1 170 ? -14.785 12.834 12.852 1.00 78.31 170 TYR A CA 1
ATOM 1255 C C . TYR A 1 170 ? -16.255 12.504 13.113 1.00 78.31 170 TYR A C 1
ATOM 1257 O O . TYR A 1 170 ? -17.125 13.283 12.726 1.00 78.31 170 TYR A O 1
ATOM 1265 N N . ASN A 1 171 ? -16.552 11.356 13.736 1.00 71.62 171 ASN A N 1
ATOM 1266 C CA . ASN A 1 171 ? -17.924 10.961 14.068 1.00 71.62 171 ASN A CA 1
ATOM 1267 C C . ASN A 1 171 ? -17.978 9.847 15.129 1.00 71.62 171 ASN A C 1
ATOM 1269 O O . ASN A 1 171 ? -17.289 8.836 15.025 1.00 71.62 171 ASN A O 1
ATOM 1273 N N . ASP A 1 172 ? -18.888 9.996 16.085 1.00 63.78 172 ASP A N 1
ATOM 1274 C CA . ASP A 1 172 ? -19.144 9.085 17.202 1.00 63.78 172 ASP A CA 1
ATOM 1275 C C . ASP A 1 172 ? -19.824 7.768 16.792 1.00 63.78 172 ASP A C 1
ATOM 1277 O O . ASP A 1 172 ? -19.777 6.787 17.529 1.00 63.78 172 ASP A O 1
ATOM 1281 N N . ALA A 1 173 ? -20.460 7.727 15.620 1.00 64.44 173 ALA A N 1
ATOM 1282 C CA . ALA A 1 173 ? -21.227 6.573 15.157 1.00 64.44 173 ALA A CA 1
ATOM 1283 C C . ALA A 1 173 ? -20.365 5.416 14.615 1.00 64.44 173 ALA A C 1
ATOM 1285 O O . ALA A 1 173 ? -20.906 4.344 14.334 1.00 64.44 173 ALA A O 1
ATOM 1286 N N . TYR A 1 174 ? -19.054 5.617 14.425 1.00 68.50 174 TYR A N 1
ATOM 1287 C CA . TYR A 1 174 ? -18.201 4.709 13.644 1.00 68.50 174 TYR A CA 1
ATOM 1288 C C . TYR A 1 174 ? -16.884 4.375 14.356 1.00 68.50 174 TYR A C 1
ATOM 1290 O O . TYR A 1 174 ? -15.837 4.785 13.886 1.00 68.50 174 TYR A O 1
ATOM 1298 N N . PRO A 1 175 ? -16.870 3.624 15.462 1.00 61.44 175 PRO A N 1
ATOM 1299 C CA . PRO A 1 175 ? -15.763 3.731 16.407 1.00 61.44 175 PRO A CA 1
ATOM 1300 C C . PRO A 1 175 ? -14.396 3.212 15.927 1.00 61.44 175 PRO A C 1
ATOM 1302 O O . PRO A 1 175 ? -13.421 3.609 16.516 1.00 61.44 175 PRO A O 1
ATOM 1305 N N . ALA A 1 176 ? -14.287 2.383 14.878 1.00 74.19 176 ALA A N 1
ATOM 1306 C CA . ALA A 1 176 ? -12.975 1.903 14.392 1.00 74.19 176 ALA A CA 1
ATOM 1307 C C . ALA A 1 176 ? -12.360 2.759 13.262 1.00 74.19 176 ALA A C 1
ATOM 1309 O O . ALA A 1 176 ? -11.252 2.503 12.806 1.00 74.19 176 ALA A O 1
ATOM 1310 N N . SER A 1 177 ? -13.107 3.718 12.714 1.00 80.81 177 SER A N 1
ATOM 1311 C CA . SER A 1 177 ? -12.610 4.641 11.677 1.00 80.81 177 SER A CA 1
ATOM 1312 C C . SER A 1 177 ? -13.158 6.057 11.862 1.00 80.81 177 SER A C 1
ATOM 1314 O O . SER A 1 177 ? -13.068 6.898 10.971 1.00 80.81 177 SER A O 1
ATOM 1316 N N . GLY A 1 178 ? -13.860 6.292 12.963 1.00 85.00 178 GLY A N 1
ATOM 1317 C CA . GLY A 1 178 ? -14.537 7.537 13.307 1.00 85.00 178 GLY A CA 1
ATOM 1318 C C . GLY A 1 178 ? -13.574 8.525 13.937 1.00 85.00 178 GLY A C 1
ATOM 1319 O O . GLY A 1 178 ? -13.874 9.714 13.998 1.00 85.00 178 GLY A O 1
ATOM 1320 N N . ASP A 1 179 ? -12.411 8.044 14.337 1.00 90.06 179 ASP A N 1
ATOM 1321 C CA . ASP A 1 179 ? -11.259 8.753 14.838 1.00 90.06 179 ASP A CA 1
ATOM 1322 C C . ASP A 1 179 ? -9.971 8.269 14.157 1.00 90.06 179 ASP A C 1
ATOM 1324 O O . ASP A 1 179 ? -9.957 7.343 13.341 1.00 90.06 179 ASP A O 1
ATOM 1328 N N . SER A 1 180 ? -8.911 9.043 14.370 1.00 94.06 180 SER A N 1
ATOM 1329 C CA . SER A 1 180 ? -7.570 8.753 13.871 1.00 94.06 180 SER A CA 1
ATOM 1330 C C . SER A 1 180 ? -6.507 9.528 14.632 1.00 94.06 180 SER A C 1
ATOM 1332 O O . SER A 1 180 ? -6.800 10.464 15.381 1.00 94.06 180 SER A O 1
ATOM 1334 N N . ILE A 1 181 ? -5.251 9.178 14.379 1.00 96.06 181 ILE A N 1
ATOM 1335 C CA . ILE A 1 181 ? -4.086 9.995 14.700 1.00 96.06 181 ILE A CA 1
ATOM 1336 C C . ILE A 1 181 ? -3.413 10.410 13.395 1.00 96.06 181 ILE A C 1
ATOM 1338 O O . ILE A 1 181 ? -3.028 9.565 12.586 1.00 96.06 181 ILE A O 1
ATOM 1342 N N . ILE A 1 182 ? -3.236 11.716 13.216 1.00 95.38 182 ILE A N 1
ATOM 1343 C CA . ILE A 1 182 ? -2.467 12.322 12.126 1.00 95.38 182 ILE A CA 1
ATOM 1344 C C . ILE A 1 182 ? -1.026 12.535 12.598 1.00 95.38 182 ILE A C 1
ATOM 1346 O O . ILE A 1 182 ? -0.798 12.915 13.748 1.00 95.38 182 ILE A O 1
ATOM 1350 N N . GLY A 1 183 ? -0.058 12.345 11.699 1.00 96.12 183 GLY A N 1
ATOM 1351 C CA . GLY A 1 183 ? 1.356 12.632 11.962 1.00 96.12 183 GLY A CA 1
ATOM 1352 C C . GLY A 1 183 ? 2.177 11.403 12.358 1.00 96.12 183 GLY A C 1
ATOM 1353 O O . GLY A 1 183 ? 3.327 11.548 12.769 1.00 96.12 183 GLY A O 1
ATOM 1354 N N . VAL A 1 184 ? 1.607 10.199 12.243 1.00 97.81 184 VAL A N 1
ATOM 1355 C CA . VAL A 1 184 ? 2.259 8.943 12.639 1.00 97.81 184 VAL A CA 1
ATOM 1356 C C . VAL A 1 184 ? 3.409 8.640 11.681 1.00 97.81 184 VAL A C 1
ATOM 1358 O O . VAL A 1 184 ? 3.191 8.485 10.486 1.00 97.81 184 VAL A O 1
ATOM 1361 N N . THR A 1 185 ? 4.638 8.536 12.183 1.00 97.94 185 THR A N 1
ATOM 1362 C CA . THR A 1 185 ? 5.813 8.104 11.400 1.00 97.94 185 THR A CA 1
ATOM 1363 C C . THR A 1 185 ? 6.256 6.688 11.744 1.00 97.94 185 THR A C 1
ATOM 1365 O O . THR A 1 185 ? 7.022 6.084 10.993 1.00 97.94 185 THR A O 1
ATOM 1368 N N . GLY A 1 186 ? 5.742 6.113 12.831 1.00 97.88 186 GLY A N 1
ATOM 1369 C CA . GLY A 1 186 ? 5.950 4.709 13.138 1.00 97.88 186 GLY A CA 1
ATOM 1370 C C . GLY A 1 186 ? 4.997 4.164 14.190 1.00 97.88 186 GLY A C 1
ATOM 1371 O O . GLY A 1 186 ? 4.428 4.901 14.993 1.00 97.88 186 GLY A O 1
ATOM 1372 N N . PHE A 1 187 ? 4.830 2.849 14.167 1.00 98.38 187 PHE A N 1
ATOM 1373 C CA . PHE A 1 187 ? 4.098 2.076 15.158 1.00 98.38 187 PHE A CA 1
ATOM 1374 C C . PHE A 1 187 ? 4.832 0.762 15.404 1.00 98.38 187 PHE A C 1
ATOM 1376 O O . PHE A 1 187 ? 5.278 0.118 14.453 1.00 98.38 187 PHE A O 1
ATOM 1383 N N . LYS A 1 188 ? 4.929 0.342 16.665 1.00 97.88 188 LYS A N 1
ATOM 1384 C CA . LYS A 1 188 ? 5.497 -0.957 17.024 1.00 97.88 188 LYS A CA 1
ATOM 1385 C C . LYS A 1 188 ? 4.597 -1.772 17.937 1.00 97.88 188 LYS A C 1
ATOM 1387 O O . LYS A 1 188 ? 3.935 -1.241 18.829 1.00 97.88 188 LYS A O 1
ATOM 1392 N N . THR A 1 189 ? 4.607 -3.086 17.755 1.00 97.75 189 THR A N 1
ATOM 1393 C CA . THR A 1 189 ? 3.901 -4.004 18.649 1.00 97.75 189 THR A CA 1
ATOM 1394 C C . THR A 1 189 ? 4.556 -5.384 18.678 1.00 97.75 189 THR A C 1
ATOM 1396 O O . THR A 1 189 ? 4.996 -5.855 17.628 1.00 97.75 189 THR A O 1
ATOM 1399 N N . PRO A 1 190 ? 4.636 -6.054 19.841 1.00 97.12 190 PRO A N 1
ATOM 1400 C CA . PRO A 1 190 ? 5.192 -7.398 19.913 1.00 97.12 190 PRO A CA 1
ATOM 1401 C C . PRO A 1 190 ? 4.285 -8.401 19.192 1.00 97.12 190 PRO A C 1
ATOM 1403 O O . PRO A 1 190 ? 3.077 -8.467 19.431 1.00 97.12 190 PRO A O 1
ATOM 1406 N N . MET A 1 191 ? 4.889 -9.215 18.333 1.00 95.75 191 MET A N 1
ATOM 1407 C CA . MET A 1 191 ? 4.238 -10.244 17.527 1.00 95.75 191 MET A CA 1
ATOM 1408 C C . MET A 1 191 ? 5.100 -11.518 17.531 1.00 95.75 191 MET A C 1
ATOM 1410 O O . MET A 1 191 ? 6.322 -11.423 17.389 1.00 95.75 191 MET A O 1
ATOM 1414 N N . PRO A 1 192 ? 4.512 -12.720 17.671 1.00 96.06 192 PRO A N 1
ATOM 1415 C CA . PRO A 1 192 ? 5.265 -13.958 17.504 1.00 96.06 192 PRO A CA 1
ATOM 1416 C C . PRO A 1 192 ? 5.676 -14.154 16.042 1.00 96.06 192 PRO A C 1
ATOM 1418 O O . PRO A 1 192 ? 5.106 -13.538 15.137 1.00 96.06 192 PRO A O 1
ATOM 1421 N N . GLU A 1 193 ? 6.659 -15.021 15.808 1.00 96.50 193 GLU A N 1
ATOM 1422 C CA . GLU A 1 193 ? 7.026 -15.429 14.452 1.00 96.50 193 GLU A CA 1
ATOM 1423 C C . GLU A 1 193 ? 5.805 -15.993 13.714 1.00 96.50 193 GLU A C 1
ATOM 1425 O O . GLU A 1 193 ? 5.002 -16.733 14.286 1.00 96.50 193 GLU A O 1
ATOM 1430 N N . GLY A 1 194 ? 5.639 -15.610 12.450 1.00 94.56 194 GLY A N 1
ATOM 1431 C CA . GLY A 1 194 ? 4.521 -16.068 11.641 1.00 94.56 194 GLY A CA 1
ATOM 1432 C C . GLY A 1 194 ? 4.274 -15.210 10.411 1.00 94.56 194 GLY A C 1
ATOM 1433 O O . GLY A 1 194 ? 4.918 -14.186 10.186 1.00 94.56 194 GLY A O 1
ATOM 1434 N N . LYS A 1 195 ? 3.305 -15.642 9.611 1.00 93.50 195 LYS A N 1
ATOM 1435 C CA . LYS A 1 195 ? 2.813 -14.895 8.454 1.00 93.50 195 LYS A CA 1
ATOM 1436 C C . LYS A 1 195 ? 1.569 -14.129 8.860 1.00 93.50 195 LYS A C 1
ATOM 1438 O O . LYS A 1 195 ? 0.669 -14.720 9.458 1.00 93.50 195 LYS A O 1
ATOM 1443 N N . TYR A 1 196 ? 1.502 -12.853 8.515 1.00 94.12 196 TYR A N 1
ATOM 1444 C CA . TYR A 1 196 ? 0.395 -11.988 8.903 1.00 94.12 196 TYR A CA 1
ATOM 1445 C C . TYR A 1 196 ? -0.121 -11.189 7.723 1.00 94.12 196 TYR A C 1
ATOM 1447 O O . TYR A 1 196 ? 0.651 -10.779 6.861 1.00 94.12 196 TYR A O 1
ATOM 1455 N N . ARG A 1 197 ? -1.421 -10.918 7.740 1.00 94.25 197 ARG A N 1
ATOM 1456 C CA . ARG A 1 197 ? -2.035 -9.860 6.952 1.00 94.25 197 ARG A CA 1
ATOM 1457 C C . ARG A 1 197 ? -2.154 -8.621 7.826 1.00 94.25 197 ARG A C 1
ATOM 1459 O O . ARG A 1 197 ? -2.635 -8.690 8.957 1.00 94.25 197 ARG A O 1
ATOM 1466 N N . VAL A 1 198 ? -1.711 -7.494 7.294 1.00 95.69 198 VAL A N 1
ATOM 1467 C CA . VAL A 1 198 ? -1.821 -6.179 7.915 1.00 95.69 198 VAL A CA 1
ATOM 1468 C C . VAL A 1 198 ? -2.895 -5.394 7.181 1.00 95.69 198 VAL A C 1
ATOM 1470 O O . VAL A 1 198 ? -2.851 -5.253 5.960 1.00 95.69 198 VAL A O 1
ATOM 1473 N N . VAL A 1 199 ? -3.851 -4.877 7.941 1.00 96.00 199 VAL A N 1
ATOM 1474 C CA . VAL A 1 199 ? -4.923 -4.002 7.475 1.00 96.00 199 VAL A CA 1
ATOM 1475 C C . VAL A 1 199 ? -4.748 -2.663 8.169 1.00 96.00 199 VAL A C 1
ATOM 1477 O O . VAL A 1 199 ? -4.839 -2.583 9.393 1.00 96.00 199 VAL A O 1
ATOM 1480 N N . LEU A 1 200 ? -4.492 -1.617 7.392 1.00 96.25 200 LEU A N 1
ATOM 1481 C CA . LEU A 1 200 ? -4.453 -0.238 7.873 1.00 96.25 200 LEU A CA 1
ATOM 1482 C C . LEU A 1 200 ? -5.673 0.495 7.341 1.00 96.25 200 LEU A C 1
ATOM 1484 O O . LEU A 1 200 ? -5.972 0.394 6.155 1.00 96.25 200 LEU A O 1
ATOM 1488 N N . VAL A 1 201 ? -6.348 1.242 8.207 1.00 95.19 201 VAL A N 1
ATOM 1489 C CA . VAL A 1 201 ? -7.516 2.064 7.881 1.00 95.19 201 VAL A CA 1
ATOM 1490 C C . VAL A 1 201 ? -7.250 3.481 8.380 1.00 95.19 201 VAL A C 1
ATOM 1492 O O . VAL A 1 201 ? -6.765 3.655 9.496 1.00 95.19 201 VAL A O 1
ATOM 1495 N N . SER A 1 202 ? -7.517 4.495 7.560 1.00 93.88 202 SER A N 1
ATOM 1496 C CA . SER A 1 202 ? -7.372 5.905 7.929 1.00 93.88 202 SER A CA 1
ATOM 1497 C C . SER A 1 202 ? -8.567 6.385 8.756 1.00 93.88 202 SER A C 1
ATOM 1499 O O . SER A 1 202 ? -9.562 5.675 8.912 1.00 93.88 202 SER A O 1
ATOM 1501 N N . GLY A 1 203 ? -8.519 7.634 9.221 1.00 90.25 203 GLY A N 1
ATOM 1502 C CA . GLY A 1 203 ? -9.729 8.318 9.663 1.00 90.25 203 GLY A CA 1
ATOM 1503 C C . GLY A 1 203 ? -10.720 8.471 8.508 1.00 90.25 203 GLY A C 1
ATOM 1504 O O . GLY A 1 203 ? -10.340 8.674 7.347 1.00 90.25 203 GLY A O 1
ATOM 1505 N N . LYS A 1 204 ? -12.009 8.346 8.817 1.00 85.56 204 LYS A N 1
ATOM 1506 C CA . LYS A 1 204 ? -13.104 8.593 7.879 1.00 85.56 204 LYS A CA 1
ATOM 1507 C C . LYS A 1 204 ? -13.236 10.089 7.642 1.00 85.56 204 LYS A C 1
ATOM 1509 O O . LYS A 1 204 ? -13.460 10.858 8.573 1.00 85.56 204 LYS A O 1
ATOM 1514 N N . ARG A 1 205 ? -13.203 10.494 6.377 1.00 78.44 205 ARG A N 1
ATOM 1515 C CA . ARG A 1 205 ? -13.359 11.893 5.969 1.00 78.44 2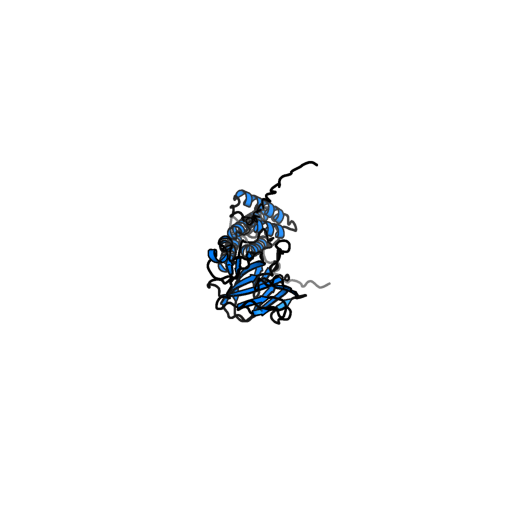05 ARG A CA 1
ATOM 1516 C C . ARG A 1 205 ? -14.507 12.028 4.971 1.00 78.44 205 ARG A C 1
ATOM 1518 O O . ARG A 1 205 ? -14.815 11.073 4.256 1.00 78.44 205 ARG A O 1
ATOM 1525 N N . PRO A 1 206 ? -15.158 13.200 4.881 1.00 75.25 206 PRO A N 1
ATOM 1526 C CA . PRO A 1 206 ? -15.964 13.516 3.709 1.00 75.25 206 PRO A CA 1
ATOM 1527 C C . PRO A 1 206 ? -15.124 13.329 2.440 1.00 75.25 206 PRO A C 1
ATOM 1529 O O . PRO A 1 206 ? -13.952 13.700 2.432 1.00 75.25 206 PRO A O 1
ATOM 1532 N N . LEU A 1 207 ? -15.720 12.815 1.359 1.00 71.81 207 LEU A N 1
ATOM 1533 C CA . LEU A 1 207 ? -15.003 12.518 0.109 1.00 71.81 207 LEU A CA 1
ATOM 1534 C C . LEU A 1 207 ? -14.218 13.728 -0.431 1.00 71.81 207 LEU A C 1
ATOM 1536 O O . LEU A 1 207 ? -13.097 13.585 -0.902 1.00 71.81 207 LEU A O 1
ATOM 1540 N N . ALA A 1 208 ? -14.771 14.936 -0.281 1.00 72.88 208 ALA A N 1
ATOM 1541 C CA . ALA A 1 208 ? -14.133 16.195 -0.677 1.00 72.88 208 ALA A CA 1
ATOM 1542 C C . ALA A 1 208 ? -12.852 16.540 0.114 1.00 72.88 208 ALA A C 1
ATOM 1544 O O . ALA A 1 208 ? -12.106 17.429 -0.282 1.00 72.88 208 ALA A O 1
ATOM 1545 N N . GLN A 1 209 ? -12.612 15.871 1.242 1.00 79.00 209 GLN A N 1
ATOM 1546 C CA . GLN A 1 209 ? -11.448 16.048 2.115 1.00 79.00 209 GLN A CA 1
ATOM 1547 C C . GLN A 1 209 ? -10.559 14.797 2.153 1.00 79.00 209 GLN A C 1
ATOM 1549 O O . GLN A 1 209 ? -9.617 14.738 2.945 1.00 79.00 209 GLN A O 1
ATOM 1554 N N . ALA A 1 210 ? -10.872 13.775 1.353 1.00 78.69 210 ALA A N 1
ATOM 1555 C CA . ALA A 1 210 ? -10.085 12.558 1.301 1.00 78.69 210 ALA A CA 1
ATOM 1556 C C . ALA A 1 210 ? -8.735 12.824 0.617 1.00 78.69 210 ALA A C 1
ATOM 1558 O O . ALA A 1 210 ? -8.639 13.522 -0.393 1.00 78.69 210 ALA A O 1
ATOM 1559 N N . VAL A 1 211 ? -7.676 12.270 1.200 1.00 82.62 211 VAL A N 1
ATOM 1560 C CA . VAL A 1 211 ? -6.298 12.452 0.738 1.00 82.62 211 VAL A CA 1
ATOM 1561 C C . VAL A 1 211 ? -5.880 11.293 -0.163 1.00 82.62 211 VAL A C 1
ATOM 1563 O O . VAL A 1 211 ? -6.249 10.150 0.079 1.00 82.62 211 VAL A O 1
ATOM 1566 N N . SER A 1 212 ? -5.064 11.562 -1.182 1.00 85.62 212 SER A N 1
ATOM 1567 C CA . SER A 1 212 ? -4.611 10.534 -2.135 1.00 85.62 212 SER A CA 1
ATOM 1568 C C . SER A 1 212 ? -3.545 9.578 -1.582 1.00 85.62 212 SER A C 1
ATOM 1570 O O . SER A 1 212 ? -3.203 8.595 -2.234 1.00 85.62 212 SER A O 1
ATOM 1572 N N . THR A 1 213 ? -2.953 9.903 -0.426 1.00 88.38 213 THR A N 1
ATOM 1573 C CA . THR A 1 213 ? -1.866 9.137 0.217 1.00 88.38 213 THR A CA 1
ATOM 1574 C C . THR A 1 213 ? -1.975 9.180 1.749 1.00 88.38 213 THR A C 1
ATOM 1576 O O . THR A 1 213 ? -1.097 9.745 2.403 1.00 88.38 213 THR A O 1
ATOM 1579 N N . PRO A 1 214 ? -3.038 8.617 2.348 1.00 91.25 214 PRO A N 1
ATOM 1580 C CA . PRO A 1 214 ? -3.256 8.685 3.798 1.00 91.25 214 PRO A CA 1
ATOM 1581 C C . PRO A 1 214 ? -2.175 7.956 4.603 1.00 91.25 214 PRO A C 1
ATOM 1583 O O . PRO A 1 214 ? -1.925 8.307 5.749 1.00 91.25 214 PRO A O 1
ATOM 1586 N N . PHE A 1 215 ? -1.492 6.988 3.989 1.00 94.56 215 PHE A N 1
ATOM 1587 C CA . PHE A 1 215 ? -0.401 6.222 4.597 1.00 94.56 215 PHE A CA 1
ATOM 1588 C C . PHE A 1 215 ? 0.972 6.549 3.984 1.00 94.56 215 PHE A C 1
ATOM 1590 O O . PHE A 1 215 ? 1.918 5.777 4.128 1.00 94.56 215 PHE A O 1
ATOM 1597 N N . GLY A 1 216 ? 1.076 7.657 3.240 1.00 92.94 216 GLY A N 1
ATOM 1598 C CA . GLY A 1 216 ? 2.237 7.951 2.400 1.00 92.94 216 GLY A CA 1
ATOM 1599 C C . GLY A 1 216 ? 2.271 7.131 1.103 1.00 92.94 216 GLY A C 1
ATOM 1600 O O . GLY A 1 216 ? 1.285 6.514 0.709 1.00 92.94 216 GLY A O 1
ATOM 1601 N N . ARG A 1 217 ? 3.408 7.169 0.401 1.00 92.69 217 ARG A N 1
ATOM 1602 C CA . ARG A 1 217 ? 3.689 6.406 -0.835 1.00 92.69 217 ARG A CA 1
ATOM 1603 C C . ARG A 1 217 ? 4.453 5.116 -0.570 1.00 92.69 217 ARG A C 1
ATOM 1605 O O . ARG A 1 217 ? 4.648 4.309 -1.475 1.00 92.69 217 ARG A O 1
ATOM 1612 N N . THR A 1 218 ? 4.952 4.948 0.646 1.00 93.25 218 THR A N 1
ATOM 1613 C CA . THR A 1 218 ? 5.757 3.801 1.038 1.00 93.25 218 THR A CA 1
ATOM 1614 C C . THR A 1 218 ? 5.539 3.533 2.512 1.00 93.25 218 THR A C 1
ATOM 1616 O O . THR A 1 218 ? 5.459 4.468 3.304 1.00 93.25 218 THR A O 1
ATOM 1619 N N . ILE A 1 219 ? 5.486 2.259 2.870 1.00 95.12 219 ILE A N 1
ATOM 1620 C CA . ILE A 1 219 ? 5.458 1.778 4.246 1.00 95.12 219 ILE A CA 1
ATOM 1621 C C . ILE A 1 219 ? 6.631 0.829 4.403 1.00 95.12 219 ILE A C 1
ATOM 1623 O O . ILE A 1 219 ? 6.877 0.002 3.529 1.00 95.12 219 ILE A O 1
ATOM 1627 N N . GLN A 1 220 ? 7.365 0.937 5.503 1.00 95.06 220 GLN A N 1
ATOM 1628 C CA . GLN A 1 220 ? 8.363 -0.064 5.854 1.00 95.06 220 GLN A CA 1
ATOM 1629 C C . GLN A 1 220 ? 7.788 -0.969 6.934 1.00 95.06 220 GLN A C 1
ATOM 1631 O O . GLN A 1 220 ? 7.369 -0.485 7.980 1.00 95.06 220 GLN A O 1
ATOM 1636 N N . ALA A 1 221 ? 7.774 -2.272 6.683 1.00 93.31 221 ALA A N 1
ATOM 1637 C CA . ALA A 1 221 ? 7.403 -3.286 7.660 1.00 93.31 221 ALA A CA 1
ATOM 1638 C C . ALA A 1 221 ? 8.615 -4.193 7.891 1.00 93.31 221 ALA A C 1
ATOM 1640 O O . ALA A 1 221 ? 9.010 -4.942 6.998 1.00 93.31 221 ALA A O 1
ATOM 1641 N N . ASN A 1 222 ? 9.254 -4.080 9.059 1.00 88.31 222 ASN A N 1
ATOM 1642 C CA . ASN A 1 222 ? 10.463 -4.835 9.430 1.00 88.31 222 ASN A CA 1
ATOM 1643 C C . ASN A 1 222 ? 11.564 -4.824 8.349 1.00 88.31 222 ASN A C 1
ATOM 1645 O O . ASN A 1 222 ? 12.171 -5.848 8.039 1.00 88.31 222 ASN A O 1
ATOM 1649 N N . GLY A 1 223 ? 11.810 -3.650 7.756 1.00 79.56 223 GLY A N 1
ATOM 1650 C CA . GLY A 1 223 ? 12.824 -3.442 6.716 1.00 79.56 223 GLY A CA 1
ATOM 1651 C C . GLY A 1 223 ? 12.366 -3.760 5.288 1.00 79.56 223 GLY A C 1
ATOM 1652 O O . GLY A 1 223 ? 13.069 -3.411 4.341 1.00 79.56 223 GLY A O 1
ATOM 1653 N N . ARG A 1 224 ? 11.181 -4.355 5.097 1.00 86.38 224 ARG A N 1
ATOM 1654 C CA . ARG A 1 224 ? 10.573 -4.508 3.770 1.00 86.38 224 ARG A CA 1
ATOM 1655 C C . ARG A 1 224 ? 9.845 -3.229 3.380 1.00 86.38 224 ARG A C 1
ATOM 1657 O O . ARG A 1 224 ? 8.958 -2.781 4.099 1.00 86.38 224 ARG A O 1
ATOM 1664 N N . SER A 1 225 ? 10.187 -2.689 2.217 1.00 89.62 225 SER A N 1
ATOM 1665 C CA . SER A 1 225 ? 9.479 -1.564 1.611 1.00 89.62 225 SER A CA 1
ATOM 1666 C C . SER A 1 225 ? 8.231 -2.053 0.875 1.00 89.62 225 SER A C 1
ATOM 1668 O O . SER A 1 225 ? 8.314 -2.949 0.037 1.00 89.62 225 SER A O 1
ATOM 1670 N N . ILE A 1 226 ? 7.086 -1.458 1.183 1.00 91.06 226 ILE A N 1
ATOM 1671 C CA . ILE A 1 226 ? 5.799 -1.689 0.532 1.00 91.06 226 ILE A CA 1
ATOM 1672 C C . ILE A 1 226 ? 5.406 -0.372 -0.119 1.00 91.06 226 ILE A C 1
ATOM 1674 O O . ILE A 1 226 ? 5.154 0.614 0.576 1.00 91.06 226 ILE A O 1
ATOM 1678 N N . GLU A 1 227 ? 5.378 -0.327 -1.447 1.00 91.38 227 GLU A N 1
ATOM 1679 C CA . GLU A 1 227 ? 4.851 0.843 -2.146 1.00 91.38 227 GLU A CA 1
ATOM 1680 C C . GLU A 1 227 ? 3.340 0.948 -1.923 1.00 91.38 227 GLU A C 1
ATOM 1682 O O . GLU A 1 227 ? 2.636 -0.057 -1.868 1.00 91.38 227 GLU A O 1
ATOM 1687 N N . VAL A 1 228 ? 2.833 2.168 -1.795 1.00 91.19 228 VAL A N 1
ATOM 1688 C CA . VAL A 1 228 ? 1.401 2.454 -1.704 1.00 91.19 228 VAL A CA 1
ATOM 1689 C C . VAL A 1 228 ? 1.022 3.249 -2.938 1.00 91.19 228 VAL A C 1
ATOM 1691 O O . VAL A 1 228 ? 1.598 4.303 -3.223 1.00 91.19 228 VAL A O 1
ATOM 1694 N N . MET A 1 229 ? 0.058 2.729 -3.690 1.00 86.88 229 MET A N 1
ATOM 1695 C CA . MET A 1 229 ? -0.392 3.370 -4.912 1.00 86.88 229 MET A CA 1
ATOM 1696 C C . MET A 1 229 ? -1.063 4.707 -4.600 1.00 86.88 229 MET A C 1
ATOM 1698 O O . MET A 1 229 ? -2.000 4.775 -3.807 1.00 86.88 229 MET A O 1
ATOM 1702 N N . VAL A 1 230 ? -0.612 5.766 -5.273 1.00 86.50 230 VAL A N 1
ATOM 1703 C CA . VAL A 1 230 ? -1.248 7.083 -5.194 1.00 86.50 230 VAL A CA 1
ATOM 1704 C C . VAL A 1 230 ? -2.526 7.047 -6.023 1.00 86.50 230 VAL A C 1
ATOM 1706 O O . VAL A 1 230 ? -2.470 6.992 -7.250 1.00 86.50 230 VAL A O 1
ATOM 1709 N N . ALA A 1 231 ? -3.672 7.095 -5.356 1.00 84.81 231 ALA A N 1
ATOM 1710 C CA . ALA A 1 231 ? -4.973 7.102 -6.008 1.00 84.81 231 ALA A CA 1
ATOM 1711 C C . ALA A 1 231 ? -5.885 8.124 -5.329 1.00 84.81 231 ALA A C 1
ATOM 1713 O O . ALA A 1 231 ? -5.980 8.169 -4.101 1.00 84.81 231 ALA A O 1
ATOM 1714 N N . GLY A 1 232 ? -6.543 8.955 -6.140 1.00 85.06 232 GLY A N 1
ATOM 1715 C CA . GLY A 1 232 ? -7.659 9.767 -5.672 1.00 85.06 232 GLY A CA 1
ATOM 1716 C C . GLY A 1 232 ? -8.846 8.878 -5.278 1.00 85.06 232 GLY A C 1
ATOM 1717 O O . GLY A 1 232 ? -8.902 7.725 -5.715 1.00 85.06 232 GLY A O 1
ATOM 1718 N N . PRO A 1 233 ? -9.789 9.384 -4.469 1.00 84.00 233 PRO A N 1
ATOM 1719 C CA . PRO A 1 233 ? -10.929 8.598 -3.993 1.00 84.00 233 PRO A CA 1
ATOM 1720 C C . PRO A 1 233 ? -11.806 8.009 -5.104 1.00 84.00 233 PRO A C 1
ATOM 1722 O O . PRO A 1 233 ? -12.393 6.947 -4.939 1.00 84.00 233 PRO A O 1
ATOM 1725 N N . ASP A 1 234 ? -11.858 8.671 -6.259 1.00 84.81 234 ASP A N 1
ATOM 1726 C CA . ASP A 1 234 ? -12.532 8.221 -7.481 1.00 84.81 234 ASP A CA 1
ATOM 1727 C C . ASP A 1 234 ? -11.893 6.973 -8.112 1.00 84.81 234 ASP A C 1
ATOM 1729 O O . ASP A 1 234 ? -12.522 6.286 -8.916 1.00 84.81 234 ASP A O 1
ATOM 1733 N N . ARG A 1 235 ? -10.642 6.680 -7.745 1.00 86.50 235 ARG A N 1
ATOM 1734 C CA . ARG A 1 235 ? -9.856 5.546 -8.237 1.00 86.50 235 ARG A CA 1
ATOM 1735 C C . ARG A 1 235 ? -9.574 4.500 -7.166 1.00 86.50 235 ARG A C 1
ATOM 1737 O O . ARG A 1 235 ? -8.851 3.556 -7.460 1.00 86.50 235 ARG A O 1
ATOM 1744 N N . TRP A 1 236 ? -10.078 4.651 -5.943 1.00 89.19 236 TRP A N 1
ATOM 1745 C CA . TRP A 1 236 ? -9.924 3.611 -4.926 1.00 89.19 236 TRP A CA 1
ATOM 1746 C C . TRP A 1 236 ? -10.675 2.348 -5.335 1.00 89.19 236 TRP A C 1
ATOM 1748 O O . TRP A 1 236 ? -11.726 2.411 -5.973 1.00 89.19 236 TRP A O 1
ATOM 1758 N N . LEU A 1 237 ? -10.142 1.189 -4.948 1.00 89.31 237 LEU A N 1
ATOM 1759 C CA . LEU A 1 237 ? -10.849 -0.070 -5.139 1.00 89.31 237 LEU A CA 1
ATOM 1760 C C . LEU A 1 237 ? -12.159 -0.053 -4.341 1.00 89.31 237 LEU A C 1
ATOM 1762 O O . LEU A 1 237 ? -12.158 0.388 -3.190 1.00 89.31 237 LEU A O 1
ATOM 1766 N N . PRO A 1 238 ? -13.270 -0.533 -4.913 1.00 86.44 238 PRO A N 1
ATOM 1767 C CA . PRO A 1 238 ? -14.569 -0.432 -4.276 1.00 86.44 238 PRO A CA 1
ATOM 1768 C C . PRO A 1 238 ? -14.656 -1.327 -3.038 1.00 86.44 238 PRO A C 1
ATOM 1770 O O . PRO A 1 238 ? -14.227 -2.473 -3.049 1.00 86.44 238 PRO A O 1
ATOM 1773 N N . ARG A 1 239 ? -15.248 -0.765 -1.983 1.00 85.56 239 ARG A N 1
ATOM 1774 C CA . ARG A 1 239 ? -15.757 -1.410 -0.763 1.00 85.56 239 ARG A CA 1
ATOM 1775 C C . ARG A 1 239 ? -14.862 -2.492 -0.146 1.00 85.56 239 ARG A C 1
ATOM 1777 O O . ARG A 1 239 ? -14.935 -3.679 -0.461 1.00 85.56 239 ARG A O 1
ATOM 1784 N N . GLY A 1 240 ? -14.124 -2.072 0.873 1.00 91.56 240 GLY A N 1
ATOM 1785 C CA . GLY A 1 240 ? -13.704 -2.919 1.988 1.00 91.56 240 GLY A CA 1
ATOM 1786 C C . GLY A 1 240 ? -14.495 -2.585 3.252 1.00 91.56 240 GLY A C 1
ATOM 1787 O O . GLY A 1 240 ? -15.140 -1.543 3.319 1.00 91.56 240 GLY A O 1
ATOM 1788 N N . ALA A 1 241 ? -14.469 -3.444 4.263 1.00 91.94 241 ALA A N 1
ATOM 1789 C CA . ALA A 1 241 ? -15.011 -3.131 5.581 1.00 91.94 241 ALA A CA 1
ATOM 1790 C C . ALA A 1 241 ? -14.353 -3.987 6.662 1.00 91.94 241 ALA A C 1
ATOM 1792 O O . ALA A 1 241 ? -14.188 -5.194 6.486 1.00 91.94 241 ALA A O 1
ATOM 1793 N N . LEU A 1 242 ? -14.066 -3.386 7.820 1.00 91.50 242 LEU A N 1
ATOM 1794 C CA . LEU A 1 242 ? -13.857 -4.149 9.052 1.00 91.50 242 LEU A CA 1
ATOM 1795 C C . LEU A 1 242 ? -15.198 -4.776 9.442 1.00 91.50 242 LEU A C 1
ATOM 1797 O O . LEU A 1 242 ? -16.107 -4.062 9.859 1.00 91.50 242 LEU A O 1
ATOM 1801 N N . ALA A 1 243 ? -15.359 -6.079 9.226 1.00 91.31 243 ALA A N 1
ATOM 1802 C CA . ALA A 1 243 ? -16.643 -6.766 9.317 1.00 91.31 243 ALA A CA 1
ATOM 1803 C C . ALA A 1 243 ? -16.479 -8.271 9.575 1.00 91.31 243 ALA A C 1
ATOM 1805 O O . ALA A 1 243 ? -15.384 -8.825 9.505 1.00 91.31 243 ALA A O 1
ATOM 1806 N N . ASN A 1 244 ? -17.595 -8.952 9.834 1.00 88.06 244 ASN A N 1
ATOM 1807 C CA . ASN A 1 244 ? -17.656 -10.411 9.870 1.00 88.06 244 ASN A CA 1
ATOM 1808 C C . ASN A 1 244 ? -18.745 -10.906 8.915 1.00 88.06 244 ASN A C 1
ATOM 1810 O O . ASN A 1 244 ? -19.819 -10.310 8.837 1.00 88.06 244 ASN A O 1
ATOM 1814 N N . GLY A 1 245 ? -18.489 -12.032 8.250 1.00 87.12 245 GLY A N 1
ATOM 1815 C CA . GLY A 1 245 ? -19.452 -12.690 7.369 1.00 87.12 245 GLY A CA 1
ATOM 1816 C C . GLY A 1 245 ? -19.084 -12.598 5.892 1.00 87.12 245 GLY A C 1
ATOM 1817 O O . GLY A 1 245 ? -17.963 -12.245 5.529 1.00 87.12 245 GLY A O 1
ATOM 1818 N N . SER A 1 246 ? -20.040 -12.974 5.048 1.00 89.38 246 SER A N 1
ATOM 1819 C CA . SER A 1 246 ? -19.873 -12.957 3.591 1.00 89.38 246 SER A CA 1
ATOM 1820 C C . SER A 1 246 ? -19.968 -11.530 3.026 1.00 89.38 246 SER A C 1
ATOM 1822 O O . SER A 1 246 ? -20.699 -10.708 3.591 1.00 89.38 246 SER A O 1
ATOM 1824 N N . PRO A 1 247 ? -19.281 -11.214 1.911 1.00 89.56 247 PRO A N 1
ATOM 1825 C CA . PRO A 1 247 ? -19.376 -9.904 1.262 1.00 89.56 247 PRO A CA 1
ATOM 1826 C C . PRO A 1 247 ? -20.820 -9.456 0.998 1.00 89.56 247 PRO A C 1
ATOM 1828 O O . PRO A 1 247 ? -21.159 -8.298 1.231 1.00 89.56 247 PRO A O 1
ATOM 1831 N N . GLU A 1 248 ? -21.698 -10.370 0.586 1.00 89.50 248 GLU A N 1
ATOM 1832 C CA . GLU A 1 248 ? -23.102 -10.082 0.273 1.00 89.50 248 GLU A CA 1
ATOM 1833 C C . GLU A 1 248 ? -23.867 -9.573 1.501 1.00 89.50 248 GLU A C 1
ATOM 1835 O O . GLU A 1 248 ? -24.673 -8.647 1.403 1.00 89.50 248 GLU A O 1
ATOM 1840 N N . GLN A 1 249 ? -23.592 -10.149 2.673 1.00 89.75 249 GLN A N 1
ATOM 1841 C CA . GLN A 1 249 ? -24.187 -9.726 3.943 1.00 89.75 249 GLN A CA 1
ATOM 1842 C C . GLN A 1 249 ? -23.579 -8.413 4.436 1.00 89.75 249 GLN A C 1
ATOM 1844 O O . GLN A 1 249 ? -24.294 -7.526 4.905 1.00 89.75 249 GLN A O 1
ATOM 1849 N N . VAL A 1 250 ? -22.255 -8.288 4.333 1.00 89.56 250 VAL A N 1
ATOM 1850 C CA . VAL A 1 250 ? -21.509 -7.126 4.823 1.00 89.56 250 VAL A CA 1
ATOM 1851 C C . VAL A 1 250 ? -21.915 -5.866 4.066 1.00 89.56 250 VAL A C 1
ATOM 1853 O O . VAL A 1 250 ? -22.196 -4.845 4.695 1.00 89.56 250 VAL A O 1
ATOM 1856 N N . PHE A 1 251 ? -22.015 -5.949 2.740 1.00 90.50 251 PHE A N 1
ATOM 1857 C CA . PHE A 1 251 ? -22.291 -4.804 1.875 1.00 90.50 251 PHE A CA 1
ATOM 1858 C C . PHE A 1 251 ? -23.774 -4.618 1.528 1.00 90.50 251 PHE A C 1
ATOM 1860 O O . PHE A 1 251 ? -24.103 -3.859 0.610 1.00 90.50 251 PHE A O 1
ATOM 1867 N N . ALA A 1 252 ? -24.674 -5.270 2.272 1.00 89.56 252 ALA A N 1
ATOM 1868 C CA . ALA A 1 252 ? -26.106 -5.023 2.181 1.00 89.56 252 ALA A CA 1
ATOM 1869 C C . ALA A 1 252 ? -26.439 -3.563 2.581 1.00 89.56 252 ALA A C 1
ATOM 1871 O O . ALA A 1 252 ? -25.872 -3.051 3.555 1.00 89.56 252 ALA A O 1
ATOM 1872 N N . PRO A 1 253 ? -27.377 -2.875 1.894 1.00 85.75 253 PRO A N 1
ATOM 1873 C CA . PRO A 1 253 ? -27.646 -1.445 2.112 1.00 85.75 253 PRO A CA 1
ATOM 1874 C C . PRO A 1 253 ? -28.003 -1.048 3.552 1.00 85.75 253 PRO A C 1
ATOM 1876 O O . PRO A 1 253 ? -27.725 0.066 3.979 1.00 85.75 253 PRO A O 1
ATOM 1879 N N . ASN A 1 254 ? -28.618 -1.948 4.318 1.00 86.44 254 ASN A N 1
ATOM 1880 C CA . ASN A 1 254 ? -28.998 -1.720 5.715 1.00 86.44 254 ASN A CA 1
ATOM 1881 C C . ASN A 1 254 ? -27.824 -1.848 6.707 1.00 86.44 254 ASN A C 1
ATOM 1883 O O . ASN A 1 254 ? -27.930 -1.386 7.851 1.00 86.44 254 ASN A O 1
ATOM 1887 N N . ASN A 1 255 ? -26.723 -2.476 6.288 1.00 84.75 255 ASN A N 1
ATOM 1888 C CA . ASN A 1 255 ? -25.547 -2.716 7.116 1.00 84.75 255 ASN A CA 1
ATOM 1889 C C . ASN A 1 255 ? -24.434 -1.681 6.895 1.00 84.75 255 ASN A C 1
ATOM 1891 O O . ASN A 1 255 ? -23.673 -1.403 7.822 1.00 84.75 255 ASN A O 1
ATOM 1895 N N . VAL A 1 256 ? -24.367 -1.097 5.696 1.00 85.06 256 VAL A N 1
ATOM 1896 C CA . VAL A 1 256 ? -23.383 -0.073 5.328 1.00 85.06 256 VAL A CA 1
ATOM 1897 C C . VAL A 1 256 ? -23.816 1.299 5.837 1.00 85.06 256 VAL A C 1
ATOM 1899 O O . VAL A 1 256 ? -24.968 1.707 5.698 1.00 85.06 256 VAL A O 1
ATOM 1902 N N . LEU A 1 257 ? -22.874 2.027 6.427 1.00 80.25 257 LEU A N 1
ATOM 1903 C CA . LEU A 1 257 ? -23.089 3.366 6.957 1.00 80.25 257 LEU A CA 1
ATOM 1904 C C . LEU A 1 257 ? -22.466 4.423 6.023 1.00 80.25 257 LEU A C 1
ATOM 1906 O O . LEU A 1 257 ? -21.427 4.152 5.417 1.00 80.25 257 LEU A O 1
ATOM 1910 N N . PRO A 1 258 ? -23.049 5.634 5.903 1.00 76.38 258 PRO A N 1
ATOM 1911 C CA . PRO A 1 258 ? -22.580 6.649 4.955 1.00 76.38 258 PRO A CA 1
ATOM 1912 C C . PRO A 1 258 ? -21.128 7.084 5.168 1.00 76.38 258 PRO A C 1
ATOM 1914 O O . PRO A 1 258 ? -20.721 7.301 6.308 1.00 76.38 258 PRO A O 1
ATOM 1917 N N . GLY A 1 259 ? -20.392 7.305 4.071 1.00 74.25 259 GLY A N 1
ATOM 1918 C CA . GLY A 1 259 ? -19.008 7.806 4.015 1.00 74.25 259 GLY A CA 1
ATOM 1919 C C . GLY A 1 259 ? -17.944 6.709 4.110 1.00 74.25 259 GLY A C 1
ATOM 1920 O O . GLY A 1 259 ? -18.261 5.570 4.449 1.00 74.25 259 GLY A O 1
ATOM 1921 N N . SER A 1 260 ? -16.677 7.062 3.901 1.00 80.19 260 SER A N 1
ATOM 1922 C CA . SER A 1 260 ? -15.600 6.075 3.804 1.00 80.19 260 SER A CA 1
ATOM 1923 C C . SER A 1 260 ? -14.253 6.543 4.355 1.00 80.19 260 SER A C 1
ATOM 1925 O O . SER A 1 260 ? -14.026 7.728 4.613 1.00 80.19 260 SER A O 1
ATOM 1927 N N . ALA A 1 261 ? -13.387 5.568 4.599 1.00 89.69 261 ALA A N 1
ATOM 1928 C CA . ALA A 1 261 ? -11.995 5.738 4.974 1.00 89.69 261 ALA A CA 1
ATOM 1929 C C . ALA A 1 261 ? -11.118 5.016 3.948 1.00 89.69 261 ALA A C 1
ATOM 1931 O O . ALA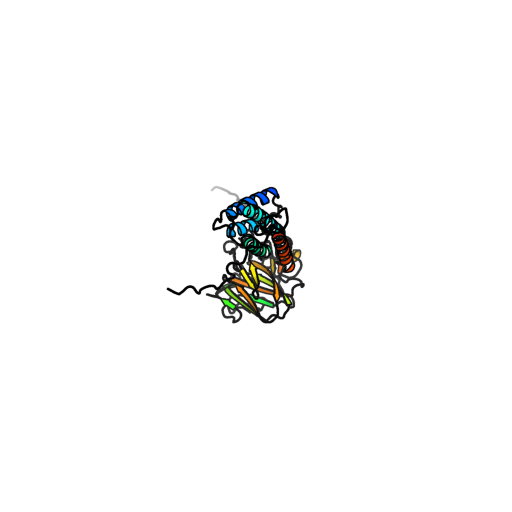 A 1 261 ? -11.533 4.014 3.370 1.00 89.69 261 ALA A O 1
ATOM 1932 N N . ALA A 1 262 ? -9.895 5.485 3.739 1.00 92.25 262 ALA A N 1
ATOM 1933 C CA . ALA A 1 262 ? -8.939 4.716 2.960 1.00 92.25 262 ALA A CA 1
ATOM 1934 C C . ALA A 1 262 ? -8.478 3.510 3.773 1.00 92.25 262 ALA A C 1
ATOM 1936 O O . ALA A 1 262 ? -8.165 3.640 4.956 1.00 92.25 262 ALA A O 1
ATOM 1937 N N . ALA A 1 263 ? -8.365 2.359 3.129 1.00 93.94 263 ALA A N 1
ATOM 1938 C CA . ALA A 1 263 ? -7.703 1.203 3.700 1.00 93.94 263 ALA A CA 1
ATOM 1939 C C . ALA A 1 263 ? -6.675 0.622 2.740 1.00 93.94 263 ALA A C 1
ATOM 1941 O O . ALA A 1 263 ? -6.790 0.762 1.526 1.00 93.94 263 ALA A O 1
ATOM 1942 N N . ILE A 1 264 ? -5.677 -0.054 3.289 1.00 94.19 264 ILE A N 1
ATOM 1943 C CA . ILE A 1 264 ? -4.736 -0.868 2.525 1.00 94.19 264 ILE A CA 1
ATOM 1944 C C . ILE A 1 264 ? -4.543 -2.207 3.224 1.00 94.19 264 ILE A C 1
ATOM 1946 O O . ILE A 1 264 ? -4.652 -2.313 4.448 1.00 94.19 264 ILE A O 1
ATOM 1950 N N . VAL A 1 265 ? -4.233 -3.221 2.423 1.00 93.50 265 VAL A N 1
ATOM 1951 C CA . VAL A 1 265 ? -4.041 -4.593 2.882 1.00 93.50 265 VAL A CA 1
ATOM 1952 C C . VAL A 1 265 ? -2.774 -5.159 2.260 1.00 93.50 265 VAL A C 1
ATOM 1954 O O . VAL A 1 265 ? -2.622 -5.149 1.036 1.00 93.50 265 VAL A O 1
ATOM 1957 N N . PHE A 1 266 ? -1.874 -5.675 3.091 1.00 92.25 266 PHE A N 1
ATOM 1958 C CA . PHE A 1 266 ? -0.655 -6.336 2.631 1.00 92.25 266 PHE A CA 1
ATOM 1959 C C . PHE A 1 266 ? -0.228 -7.451 3.580 1.00 92.25 266 PHE A C 1
ATOM 1961 O O . PHE A 1 266 ? -0.485 -7.393 4.782 1.00 92.25 266 PHE A O 1
ATOM 1968 N N . ASP A 1 267 ? 0.455 -8.453 3.036 1.00 91.94 267 ASP A N 1
ATOM 1969 C CA . ASP A 1 267 ? 1.001 -9.556 3.819 1.00 91.94 267 ASP A CA 1
ATOM 1970 C C . ASP A 1 267 ? 2.466 -9.313 4.215 1.00 91.94 267 ASP A C 1
ATOM 1972 O O . ASP A 1 267 ? 3.253 -8.711 3.477 1.00 91.94 267 ASP A O 1
ATOM 1976 N N . ILE A 1 268 ? 2.852 -9.847 5.371 1.00 91.44 268 ILE A N 1
ATOM 1977 C CA . ILE A 1 268 ? 4.220 -9.843 5.890 1.00 91.44 268 ILE A CA 1
ATOM 1978 C C . ILE A 1 268 ? 4.601 -11.224 6.433 1.00 91.44 268 ILE A C 1
ATOM 1980 O O . ILE A 1 268 ? 3.782 -11.924 7.028 1.00 91.44 268 ILE A O 1
ATOM 1984 N N . ASP A 1 269 ? 5.874 -11.581 6.283 1.00 91.88 269 ASP A N 1
ATOM 1985 C CA . ASP A 1 269 ? 6.497 -12.684 7.014 1.00 91.88 269 ASP A CA 1
ATOM 1986 C C . ASP A 1 269 ? 7.299 -12.074 8.178 1.00 91.88 269 ASP A C 1
ATOM 1988 O O . ASP A 1 269 ? 8.261 -11.335 7.955 1.00 91.88 269 ASP A O 1
ATOM 1992 N N . HIS A 1 270 ? 6.890 -12.331 9.422 1.00 93.31 270 HIS A N 1
ATOM 1993 C CA . HIS A 1 270 ? 7.494 -11.753 10.626 1.00 93.31 270 HIS A CA 1
ATOM 1994 C C . HIS A 1 270 ? 8.332 -12.787 11.374 1.00 93.31 270 HIS A C 1
ATOM 1996 O O . HIS A 1 270 ? 7.869 -13.896 11.623 1.00 93.31 270 HIS A O 1
ATOM 2002 N N . ARG A 1 271 ? 9.549 -12.409 11.783 1.00 94.56 271 ARG A N 1
ATOM 2003 C CA . ARG A 1 271 ? 10.521 -13.292 12.463 1.00 94.56 271 ARG A CA 1
ATOM 2004 C C . ARG A 1 271 ? 10.361 -13.352 13.989 1.00 94.56 271 ARG A C 1
ATOM 2006 O O . ARG A 1 271 ? 11.213 -13.907 14.673 1.00 94.56 271 ARG A O 1
ATOM 2013 N N . GLY A 1 272 ? 9.297 -12.760 14.525 1.00 93.44 272 GLY A N 1
ATOM 2014 C CA . GLY A 1 272 ? 9.088 -12.626 15.964 1.00 93.44 272 GLY A CA 1
ATOM 2015 C C . GLY A 1 272 ? 9.721 -11.360 16.550 1.00 93.44 272 GLY A C 1
ATOM 2016 O O . GLY A 1 272 ? 10.506 -10.670 15.900 1.00 93.44 272 GLY A O 1
ATOM 2017 N N . GLY A 1 273 ? 9.330 -11.023 17.780 1.00 95.50 273 GLY A N 1
ATOM 2018 C CA . GLY A 1 273 ? 9.703 -9.765 18.432 1.00 95.50 273 GLY A CA 1
ATOM 2019 C C . GLY A 1 273 ? 8.791 -8.616 18.006 1.00 95.50 273 GLY A C 1
ATOM 2020 O O . GLY A 1 273 ? 7.613 -8.828 17.721 1.00 95.50 273 GLY A O 1
ATOM 2021 N N . ASP A 1 274 ? 9.315 -7.396 17.950 1.00 96.44 274 ASP A N 1
ATOM 2022 C CA . ASP A 1 274 ? 8.511 -6.237 17.563 1.00 96.44 274 ASP A CA 1
ATOM 2023 C C . ASP A 1 274 ? 8.263 -6.221 16.048 1.00 96.44 274 ASP A C 1
ATOM 2025 O O . ASP A 1 274 ? 9.189 -6.204 15.232 1.00 96.44 274 ASP A O 1
ATOM 2029 N N . LEU A 1 275 ? 6.988 -6.196 15.663 1.00 96.31 275 LEU A N 1
ATOM 2030 C CA . LEU A 1 275 ? 6.590 -5.691 14.360 1.00 96.31 275 LEU A CA 1
ATOM 2031 C C . LEU A 1 275 ? 6.715 -4.169 14.400 1.00 96.31 275 LEU A C 1
ATOM 2033 O O . LEU A 1 275 ? 6.057 -3.523 15.211 1.00 96.31 275 LEU A O 1
ATOM 2037 N N . LEU A 1 276 ? 7.532 -3.616 13.514 1.00 97.06 276 LEU A N 1
ATOM 2038 C CA . LEU A 1 276 ? 7.749 -2.196 13.306 1.00 97.06 276 LEU A CA 1
ATOM 2039 C C . LEU A 1 276 ? 7.178 -1.796 11.944 1.00 97.06 276 LEU A C 1
ATOM 2041 O O . LEU A 1 276 ? 7.672 -2.223 10.899 1.00 97.06 276 LEU A O 1
ATOM 2045 N N . LEU A 1 277 ? 6.163 -0.937 11.978 1.00 97.75 277 LEU A N 1
ATOM 2046 C CA . LEU A 1 277 ? 5.654 -0.210 10.823 1.00 97.75 277 LEU A CA 1
ATOM 2047 C C . LEU A 1 277 ? 6.252 1.193 10.839 1.00 97.75 277 LEU A C 1
ATOM 2049 O O . LEU A 1 277 ? 6.182 1.876 11.858 1.00 97.75 277 LEU A O 1
ATOM 2053 N N . GLN A 1 278 ? 6.827 1.632 9.726 1.00 97.62 278 GLN A N 1
ATOM 2054 C CA . GLN A 1 278 ? 7.340 2.990 9.562 1.00 97.62 278 GLN A CA 1
ATOM 2055 C C . GLN A 1 278 ? 6.701 3.638 8.342 1.00 97.62 278 GLN A C 1
ATOM 2057 O O . GLN A 1 278 ? 6.560 3.016 7.288 1.00 97.62 278 GLN A O 1
ATOM 2062 N N . PHE A 1 279 ? 6.362 4.910 8.494 1.00 96.62 279 PHE A N 1
ATOM 2063 C CA . PHE A 1 279 ? 5.728 5.744 7.485 1.00 96.62 279 PHE A CA 1
ATOM 2064 C C . PHE A 1 279 ? 6.681 6.909 7.185 1.00 96.62 279 PHE A C 1
ATOM 2066 O O . PHE A 1 279 ? 6.663 7.917 7.897 1.00 96.62 279 PHE A O 1
ATOM 2073 N N . PRO A 1 280 ? 7.571 6.779 6.178 1.00 95.00 280 PRO A N 1
ATOM 2074 C CA . PRO A 1 280 ? 8.538 7.824 5.831 1.00 95.00 280 PRO A CA 1
ATOM 2075 C C . PRO A 1 280 ? 7.874 9.166 5.513 1.00 95.00 280 PRO A C 1
ATOM 2077 O O . PRO A 1 280 ? 8.432 10.228 5.773 1.00 95.00 280 PRO A O 1
ATOM 2080 N N . GLN A 1 281 ? 6.667 9.105 4.958 1.00 93.75 281 GLN A N 1
ATOM 2081 C CA . GLN A 1 281 ? 5.747 10.228 4.882 1.00 93.75 281 GLN A CA 1
ATOM 2082 C C . GLN A 1 281 ? 4.709 9.984 5.968 1.00 93.75 281 GLN A C 1
ATOM 2084 O O . GLN A 1 281 ? 4.113 8.908 5.976 1.00 93.75 281 GLN A O 1
ATOM 2089 N N . SER A 1 282 ? 4.543 10.935 6.889 1.00 93.38 282 SER A N 1
ATOM 2090 C CA . SER A 1 282 ? 3.630 10.768 8.017 1.00 93.38 282 SER A CA 1
ATOM 2091 C C . SER A 1 282 ? 2.251 10.295 7.554 1.00 93.38 282 SER A C 1
ATOM 2093 O O . SER A 1 282 ? 1.728 10.735 6.529 1.00 93.38 282 SER A O 1
ATOM 2095 N N . ALA A 1 283 ? 1.682 9.376 8.320 1.00 95.75 283 ALA A N 1
ATOM 2096 C CA . ALA A 1 283 ? 0.405 8.756 8.048 1.00 95.75 283 ALA A CA 1
ATOM 2097 C C . ALA A 1 283 ? -0.702 9.330 8.939 1.00 95.75 283 ALA A C 1
ATOM 2099 O O . ALA A 1 283 ? -0.461 9.873 10.025 1.00 95.75 283 ALA A O 1
ATOM 2100 N N . GLU A 1 284 ? -1.929 9.157 8.467 1.00 94.88 284 GLU A N 1
ATOM 2101 C CA . GLU A 1 284 ? -3.145 9.191 9.265 1.00 94.88 284 GLU A CA 1
ATOM 2102 C C . GLU A 1 284 ? -3.644 7.758 9.454 1.00 94.88 284 GLU A C 1
ATOM 2104 O O . GLU A 1 284 ? -3.966 7.071 8.483 1.00 94.88 284 GLU A O 1
ATOM 2109 N N . VAL A 1 285 ? -3.721 7.310 10.704 1.00 95.75 285 VAL A N 1
ATOM 2110 C CA . VAL A 1 285 ? -4.147 5.948 11.051 1.00 95.75 285 VAL A CA 1
ATOM 2111 C C . VAL A 1 285 ? -5.344 6.038 11.986 1.00 95.75 285 VAL A C 1
ATOM 2113 O O . VAL A 1 285 ? -5.251 6.709 13.008 1.00 95.75 285 VAL A O 1
ATOM 2116 N N . GLY A 1 286 ? -6.454 5.403 11.614 1.00 94.62 286 GLY A N 1
ATOM 2117 C CA . GLY A 1 286 ? -7.663 5.221 12.428 1.00 94.62 286 GLY A CA 1
ATOM 2118 C C . GLY A 1 286 ? -7.742 3.826 13.037 1.00 94.62 286 GLY A C 1
ATOM 2119 O O . GLY A 1 286 ? -7.934 3.679 14.234 1.00 94.62 286 GLY A O 1
ATOM 2120 N N . ALA A 1 287 ? -7.452 2.791 12.250 1.00 95.75 287 ALA A N 1
ATOM 2121 C CA . ALA A 1 287 ? -7.331 1.435 12.767 1.00 95.75 287 ALA A CA 1
ATOM 2122 C C . ALA A 1 287 ? -6.170 0.674 12.136 1.00 95.75 287 ALA A C 1
ATOM 2124 O O . ALA A 1 287 ? -5.797 0.876 10.979 1.00 95.75 287 ALA A O 1
ATOM 2125 N N . LEU A 1 288 ? -5.631 -0.256 12.916 1.00 97.25 288 LEU A N 1
ATOM 2126 C CA . LEU A 1 288 ? -4.684 -1.267 12.470 1.00 97.25 288 LEU A CA 1
ATOM 2127 C C . LEU A 1 288 ? -5.176 -2.627 12.942 1.00 97.25 288 LEU A C 1
ATOM 2129 O O . LEU A 1 288 ? -5.435 -2.814 14.128 1.00 97.25 288 LEU A O 1
ATOM 2133 N N . MET A 1 289 ? -5.232 -3.594 12.040 1.00 96.75 289 MET A N 1
ATOM 2134 C CA . MET A 1 289 ? -5.463 -4.990 12.380 1.00 96.75 289 MET A CA 1
ATOM 2135 C C . MET A 1 289 ? -4.350 -5.845 11.787 1.00 96.75 289 MET A C 1
ATOM 2137 O O . MET A 1 289 ? -4.026 -5.737 10.608 1.00 96.75 289 MET A O 1
ATOM 2141 N N . ILE A 1 290 ? -3.757 -6.688 12.623 1.00 97.12 290 ILE A N 1
ATOM 2142 C CA . ILE A 1 290 ? -2.729 -7.652 12.247 1.00 97.12 290 ILE A CA 1
ATOM 2143 C C . ILE A 1 290 ? -3.307 -9.027 12.537 1.00 97.12 290 ILE A C 1
ATOM 2145 O O . ILE A 1 290 ? -3.528 -9.380 13.695 1.00 97.12 290 ILE A O 1
ATOM 2149 N N . GLU A 1 291 ? -3.575 -9.797 11.495 1.00 95.50 291 GLU A N 1
ATOM 2150 C CA . GLU A 1 291 ? -4.228 -11.100 11.598 1.00 95.50 291 GLU A CA 1
ATOM 2151 C C . GLU A 1 291 ? -3.331 -12.206 11.030 1.00 95.50 291 GLU A C 1
ATOM 2153 O O . GLU A 1 291 ? -2.594 -11.958 10.073 1.00 95.50 291 GLU A O 1
ATOM 2158 N N . PRO A 1 292 ? -3.344 -13.425 11.596 1.00 94.69 292 PRO A N 1
ATOM 2159 C CA . PRO A 1 292 ? -2.606 -14.546 11.026 1.00 94.69 292 PRO A CA 1
ATOM 2160 C C . PRO A 1 292 ? -3.024 -14.802 9.575 1.00 94.69 292 PRO A C 1
ATOM 2162 O O . PRO A 1 292 ? -4.213 -14.897 9.261 1.00 94.69 292 PRO A O 1
ATOM 2165 N N . ALA A 1 293 ? -2.047 -14.948 8.684 1.00 88.44 293 ALA A N 1
ATOM 2166 C CA . ALA A 1 293 ? -2.318 -15.292 7.296 1.00 88.44 293 ALA A CA 1
ATOM 2167 C C . ALA A 1 293 ? -2.966 -16.687 7.205 1.00 88.44 293 ALA A C 1
ATOM 2169 O O . ALA A 1 293 ? -2.674 -17.585 7.995 1.00 88.44 293 ALA A O 1
ATOM 2170 N N . GLY A 1 294 ? -3.855 -16.873 6.226 1.00 82.81 294 GLY A N 1
ATOM 2171 C CA . GLY A 1 294 ? -4.573 -18.136 6.007 1.00 82.81 294 GLY A CA 1
ATOM 2172 C C . GLY A 1 294 ? -5.843 -18.321 6.848 1.00 82.81 294 GLY A C 1
ATOM 2173 O O . GLY A 1 294 ? -6.547 -19.308 6.655 1.00 82.81 294 GLY A O 1
ATOM 2174 N N . GLN A 1 295 ? -6.171 -17.376 7.734 1.00 87.56 295 GLN A N 1
ATOM 2175 C CA . GLN A 1 295 ? -7.464 -17.321 8.421 1.00 87.56 295 GLN A CA 1
ATOM 2176 C C . GLN A 1 295 ? -8.454 -16.405 7.675 1.00 87.56 295 GLN A C 1
ATOM 2178 O O . GLN A 1 295 ? -8.028 -15.543 6.890 1.00 87.56 295 GLN A O 1
ATOM 2183 N N . PRO A 1 296 ? -9.774 -16.562 7.905 1.00 87.62 296 PRO A N 1
ATOM 2184 C CA . PRO A 1 296 ? -10.764 -15.593 7.449 1.00 87.62 296 PRO A CA 1
ATOM 2185 C C . PRO A 1 296 ? -10.407 -14.189 7.938 1.00 87.62 296 PRO A C 1
ATOM 2187 O O . PRO A 1 296 ? -10.142 -13.991 9.124 1.00 87.62 296 PRO A O 1
ATOM 2190 N N . SER A 1 297 ? -10.397 -13.228 7.014 1.00 90.88 297 SER A N 1
ATOM 2191 C CA . SER A 1 297 ? -10.060 -11.845 7.344 1.00 90.88 297 SER A CA 1
ATOM 2192 C C . SER A 1 297 ? -11.167 -11.179 8.149 1.00 90.88 297 SER A C 1
ATOM 2194 O O . SER A 1 297 ? -12.345 -11.349 7.836 1.00 90.88 297 SER A O 1
ATOM 2196 N N . GLY A 1 298 ? -10.789 -10.347 9.119 1.00 92.31 298 GLY A N 1
ATOM 2197 C CA . GLY A 1 298 ? -11.692 -9.346 9.693 1.00 92.31 298 GLY A CA 1
ATOM 2198 C C . GLY A 1 298 ? -11.929 -8.149 8.771 1.00 92.31 298 GLY A C 1
ATOM 2199 O O . GLY A 1 298 ? -12.732 -7.282 9.104 1.00 92.31 298 GLY A O 1
ATOM 2200 N N . PHE A 1 299 ? -11.226 -8.074 7.637 1.00 93.62 299 PHE A N 1
ATOM 2201 C CA . PHE A 1 299 ? -11.415 -7.064 6.608 1.00 93.62 299 PHE A CA 1
ATOM 2202 C C . PHE A 1 299 ? -12.010 -7.708 5.359 1.00 93.62 299 PHE A C 1
ATOM 2204 O O . PHE A 1 299 ? -11.329 -8.345 4.553 1.00 93.62 299 PHE A O 1
ATOM 2211 N N . VAL A 1 300 ? -13.323 -7.569 5.225 1.00 92.62 300 VAL A N 1
ATOM 2212 C CA . VAL A 1 300 ? -14.081 -8.133 4.114 1.00 92.62 300 VAL A CA 1
ATOM 2213 C C . VAL A 1 300 ? -13.978 -7.184 2.931 1.00 92.62 300 VAL A C 1
ATOM 2215 O O . VAL A 1 300 ? -14.191 -5.983 3.064 1.00 92.62 300 VAL A O 1
ATOM 2218 N N . LEU A 1 301 ? -13.650 -7.733 1.770 1.00 91.50 301 LEU A N 1
ATOM 2219 C CA . LEU A 1 301 ? -13.590 -7.022 0.497 1.00 91.50 301 LEU A CA 1
ATOM 2220 C C . LEU A 1 301 ? -14.787 -7.422 -0.361 1.00 91.50 301 LEU A C 1
ATOM 2222 O O . LEU A 1 301 ? -15.234 -8.569 -0.277 1.00 91.50 301 LEU A O 1
ATOM 2226 N N . ASP A 1 302 ? -15.301 -6.519 -1.191 1.00 89.19 302 ASP A N 1
ATOM 2227 C CA . ASP A 1 302 ? -16.250 -6.911 -2.235 1.00 89.19 302 ASP A CA 1
ATOM 2228 C C . ASP A 1 302 ? -15.555 -7.731 -3.337 1.00 89.19 302 ASP A C 1
ATOM 2230 O O . ASP A 1 302 ? -14.329 -7.798 -3.388 1.00 89.19 302 ASP A O 1
ATOM 2234 N N . SER A 1 303 ? -16.308 -8.394 -4.217 1.00 85.31 303 SER A N 1
ATOM 2235 C CA . SER A 1 303 ? -15.726 -9.282 -5.237 1.00 85.31 303 SER A CA 1
ATOM 2236 C C . SER A 1 303 ? -14.716 -8.581 -6.155 1.00 85.31 303 SER A C 1
ATOM 2238 O O . SER A 1 303 ? -13.721 -9.183 -6.562 1.00 85.31 303 SER A O 1
ATOM 2240 N N . THR A 1 304 ? -14.948 -7.304 -6.466 1.00 83.56 304 THR A N 1
ATOM 2241 C CA . THR A 1 304 ? -14.060 -6.510 -7.317 1.00 83.56 304 THR A CA 1
ATOM 2242 C C . THR A 1 304 ? -12.753 -6.246 -6.579 1.00 83.56 304 THR A C 1
ATOM 2244 O O . THR A 1 304 ? -11.684 -6.595 -7.083 1.00 83.56 304 THR A O 1
ATOM 2247 N N . ALA A 1 305 ? -12.816 -5.731 -5.348 1.00 85.06 305 ALA A N 1
ATOM 2248 C CA . ALA A 1 305 ? -11.626 -5.517 -4.536 1.00 85.06 305 ALA A CA 1
ATOM 2249 C C . ALA A 1 305 ? -10.942 -6.823 -4.117 1.00 85.06 305 ALA A C 1
ATOM 2251 O O . ALA A 1 305 ? -9.729 -6.830 -3.983 1.00 85.06 305 ALA A O 1
ATOM 2252 N N . GLN A 1 306 ? -11.641 -7.947 -3.963 1.00 83.44 306 GLN A N 1
ATOM 2253 C CA . GLN A 1 306 ? -11.008 -9.248 -3.710 1.00 83.44 306 GLN A CA 1
ATOM 2254 C C . GLN A 1 306 ? -10.125 -9.681 -4.876 1.00 83.44 306 GLN A C 1
ATOM 2256 O O . GLN A 1 306 ? -9.003 -10.133 -4.660 1.00 83.44 306 GLN A O 1
ATOM 2261 N N . SER A 1 307 ? -10.614 -9.506 -6.106 1.00 77.38 307 SER A N 1
ATOM 2262 C CA . SER A 1 307 ? -9.871 -9.888 -7.310 1.00 77.38 307 SER A CA 1
ATOM 2263 C C . SER A 1 307 ? -8.620 -9.032 -7.560 1.00 77.38 307 SER A C 1
ATOM 2265 O O . SER A 1 307 ? -7.737 -9.448 -8.305 1.00 77.38 307 SER A O 1
ATOM 2267 N N . MET A 1 308 ? -8.524 -7.855 -6.926 1.00 73.88 308 MET A N 1
ATOM 2268 C CA . MET A 1 308 ? -7.499 -6.840 -7.217 1.00 73.88 308 MET A CA 1
ATOM 2269 C C . MET A 1 308 ? -6.649 -6.424 -5.996 1.00 73.88 308 MET A C 1
ATOM 2271 O O . MET A 1 308 ? -5.509 -5.987 -6.149 1.00 73.88 308 MET A O 1
ATOM 2275 N N . GLY A 1 309 ? -7.205 -6.503 -4.787 1.00 60.44 309 GLY A N 1
ATOM 2276 C CA . GLY A 1 309 ? -6.880 -5.638 -3.646 1.00 60.44 309 GLY A CA 1
ATOM 2277 C C . GLY A 1 309 ? -5.821 -6.135 -2.664 1.00 60.44 309 GLY A C 1
ATOM 2278 O O . GLY A 1 309 ? -4.948 -5.335 -2.320 1.00 60.44 309 GLY A O 1
ATOM 2279 N N . PRO A 1 310 ? -5.821 -7.400 -2.201 1.00 69.38 310 PRO A N 1
ATOM 2280 C CA . PRO A 1 310 ? -4.792 -7.850 -1.271 1.00 69.38 310 PRO A CA 1
ATOM 2281 C C . PRO A 1 310 ? -3.455 -8.034 -1.990 1.00 69.38 310 PRO A C 1
ATOM 2283 O O . PRO A 1 310 ? -3.352 -8.818 -2.939 1.00 69.38 310 PRO A O 1
ATOM 2286 N N . VAL A 1 311 ? -2.399 -7.377 -1.502 1.00 67.06 311 VAL A N 1
ATOM 2287 C CA . VAL A 1 311 ? -1.031 -7.788 -1.842 1.00 67.06 311 VAL A CA 1
ATOM 2288 C C . VAL A 1 311 ? -0.765 -9.098 -1.108 1.00 67.06 311 VAL A C 1
ATOM 2290 O O . VAL A 1 311 ? -0.253 -9.094 0.013 1.00 67.06 311 VAL A O 1
ATOM 2293 N N . SER A 1 312 ? -1.129 -10.225 -1.721 1.00 73.38 312 SER A N 1
ATOM 2294 C CA . SER A 1 312 ? -0.621 -11.502 -1.229 1.00 73.38 312 SER A CA 1
ATOM 2295 C C . SER A 1 312 ? 0.877 -11.566 -1.499 1.00 73.38 312 SER A C 1
ATOM 2297 O O . SER A 1 312 ? 1.337 -11.206 -2.590 1.00 73.38 312 SER A O 1
ATOM 2299 N N . ASN A 1 313 ? 1.651 -12.025 -0.515 1.00 71.75 313 ASN A N 1
ATOM 2300 C CA . ASN A 1 313 ? 3.098 -12.133 -0.694 1.00 71.75 313 ASN A CA 1
ATOM 2301 C C . ASN A 1 313 ? 3.432 -13.047 -1.890 1.00 71.75 313 ASN A C 1
ATOM 2303 O O . ASN A 1 313 ? 4.303 -12.730 -2.692 1.00 71.75 313 ASN A O 1
ATOM 2307 N N . SER A 1 314 ? 2.673 -14.133 -2.070 1.00 75.94 314 SER A N 1
ATOM 2308 C CA . SER A 1 314 ? 2.824 -15.055 -3.200 1.00 75.94 314 SER A CA 1
ATOM 2309 C C . SER A 1 314 ? 2.505 -14.413 -4.550 1.00 75.94 314 SER A C 1
ATOM 2311 O O . SER A 1 314 ? 3.285 -14.577 -5.482 1.00 75.94 314 SER A O 1
ATOM 2313 N N . GLY A 1 315 ? 1.403 -13.661 -4.662 1.00 81.94 315 GLY A N 1
ATOM 2314 C CA . GLY A 1 315 ? 1.025 -13.008 -5.918 1.00 81.94 315 GLY A CA 1
ATOM 2315 C C . GLY A 1 315 ? 2.030 -11.935 -6.338 1.00 81.94 315 GLY A C 1
ATOM 2316 O O . GLY A 1 315 ? 2.381 -11.849 -7.511 1.00 81.94 315 GLY A O 1
ATOM 2317 N N . CYS A 1 316 ? 2.549 -11.164 -5.378 1.00 85.25 316 CYS A N 1
ATOM 2318 C CA . CYS A 1 316 ? 3.648 -10.224 -5.610 1.00 85.25 316 CYS A CA 1
ATOM 2319 C C . CYS A 1 316 ? 4.910 -10.949 -6.114 1.00 85.25 316 CYS A C 1
ATOM 2321 O O . CYS A 1 316 ? 5.396 -10.632 -7.198 1.00 85.25 316 CYS A O 1
ATOM 2323 N N . LEU A 1 317 ? 5.388 -11.970 -5.390 1.00 86.62 317 LEU A N 1
ATOM 2324 C CA . LEU A 1 317 ? 6.602 -12.719 -5.746 1.00 86.62 317 LEU A CA 1
ATOM 2325 C C . LEU A 1 317 ? 6.502 -13.404 -7.118 1.00 86.62 317 LEU A C 1
ATOM 2327 O O . LEU A 1 317 ? 7.489 -13.474 -7.849 1.00 86.62 317 LEU A O 1
ATOM 2331 N N . GLU A 1 318 ? 5.317 -13.887 -7.494 1.00 91.19 318 GLU A N 1
ATOM 2332 C CA . GLU A 1 318 ? 5.080 -14.448 -8.825 1.00 91.19 318 GLU A CA 1
ATOM 2333 C C . GLU A 1 318 ? 5.293 -13.395 -9.923 1.00 91.19 318 GLU A C 1
ATOM 2335 O O . GLU A 1 318 ? 6.011 -13.648 -10.894 1.00 91.19 318 GLU A O 1
ATOM 2340 N N . GLN A 1 319 ? 4.720 -12.197 -9.766 1.00 92.94 319 GLN A N 1
ATOM 2341 C CA . GLN A 1 319 ? 4.893 -11.116 -10.738 1.00 92.94 319 GLN A CA 1
ATOM 2342 C C . GLN A 1 319 ? 6.339 -10.601 -10.782 1.00 92.94 319 GLN A C 1
ATOM 2344 O O . GLN A 1 319 ? 6.868 -10.371 -11.871 1.00 92.94 319 GLN A O 1
ATOM 2349 N N . GLU A 1 320 ? 7.015 -10.489 -9.635 1.00 93.62 320 GLU A N 1
ATOM 2350 C CA . GLU A 1 320 ? 8.443 -10.149 -9.593 1.00 93.62 320 GLU A CA 1
ATOM 2351 C C . GLU A 1 320 ? 9.292 -11.187 -10.335 1.00 93.62 320 GLU A C 1
ATOM 2353 O O . GLU A 1 320 ? 10.137 -10.813 -11.147 1.00 93.62 320 GLU A O 1
ATOM 2358 N N . SER A 1 321 ? 9.018 -12.482 -10.136 1.00 94.50 321 SER A N 1
ATOM 2359 C CA . SER A 1 321 ? 9.719 -13.570 -10.827 1.00 94.50 321 SER A CA 1
ATOM 2360 C C . SER A 1 321 ? 9.534 -13.509 -12.346 1.00 94.50 321 SER A C 1
ATOM 2362 O O . SER A 1 321 ? 10.477 -13.778 -13.095 1.00 94.50 321 SER A O 1
ATOM 2364 N N . ARG A 1 322 ? 8.345 -13.117 -12.827 1.00 96.94 322 ARG A N 1
ATOM 2365 C CA . ARG A 1 322 ? 8.097 -12.893 -14.263 1.00 96.94 322 ARG A CA 1
ATOM 2366 C C . ARG A 1 322 ? 8.948 -11.744 -14.810 1.00 96.94 322 ARG A C 1
ATOM 2368 O O . ARG A 1 322 ? 9.509 -11.883 -15.895 1.00 96.94 322 ARG A O 1
ATOM 2375 N N . ILE A 1 323 ? 9.073 -10.644 -14.064 1.00 96.81 323 ILE A N 1
ATOM 2376 C CA . ILE A 1 323 ? 9.923 -9.500 -14.437 1.00 96.81 323 ILE A CA 1
ATOM 2377 C C . ILE A 1 323 ? 11.402 -9.906 -14.441 1.00 96.81 323 ILE A C 1
ATOM 2379 O O . ILE A 1 323 ? 12.112 -9.592 -15.394 1.00 96.81 323 ILE A O 1
ATOM 2383 N N . ASP A 1 324 ? 11.860 -10.636 -13.422 1.00 96.44 324 ASP A N 1
ATOM 2384 C CA . ASP A 1 324 ? 13.245 -11.115 -13.327 1.00 96.44 324 ASP A CA 1
ATOM 2385 C C . ASP A 1 324 ? 13.621 -12.049 -14.466 1.00 96.44 324 ASP A C 1
ATOM 2387 O O . ASP A 1 324 ? 14.677 -11.897 -15.079 1.00 96.44 324 ASP A O 1
ATOM 2391 N N . ARG A 1 325 ? 12.734 -12.992 -14.789 1.00 97.06 325 ARG A N 1
ATOM 2392 C CA . ARG A 1 325 ? 12.925 -13.888 -15.926 1.00 97.06 325 ARG A CA 1
ATOM 2393 C C . ARG A 1 325 ? 13.013 -13.103 -17.228 1.00 97.06 325 ARG A C 1
ATOM 2395 O O . ARG A 1 325 ? 13.943 -13.315 -17.996 1.00 97.06 325 ARG A O 1
ATOM 2402 N N . ALA A 1 326 ? 12.094 -12.161 -17.441 1.00 96.19 326 ALA A N 1
ATOM 2403 C CA . ALA A 1 326 ? 12.109 -11.326 -18.633 1.00 96.19 326 ALA A CA 1
ATOM 2404 C C . ALA A 1 326 ? 13.399 -10.505 -18.745 1.00 96.19 326 ALA A C 1
ATOM 2406 O O . ALA A 1 326 ? 13.941 -10.411 -19.837 1.00 96.19 326 ALA A O 1
ATOM 2407 N N . LEU A 1 327 ? 13.904 -9.945 -17.640 1.00 95.81 327 LEU A N 1
ATOM 2408 C CA . LEU A 1 327 ? 15.176 -9.220 -17.599 1.00 95.81 327 LEU A CA 1
ATOM 2409 C C . LEU A 1 327 ? 16.369 -10.135 -17.925 1.00 95.81 327 LEU A C 1
ATOM 2411 O O . LEU A 1 327 ? 17.237 -9.741 -18.701 1.00 95.81 327 LEU A O 1
ATOM 2415 N N . ALA A 1 328 ? 16.402 -11.347 -17.363 1.00 94.69 328 ALA A N 1
ATOM 2416 C CA . ALA A 1 328 ? 17.469 -12.325 -17.586 1.00 94.69 328 ALA A CA 1
ATOM 2417 C C . ALA A 1 328 ? 17.496 -12.880 -19.023 1.00 94.69 328 ALA A C 1
ATOM 2419 O O . ALA A 1 328 ? 18.560 -13.237 -19.523 1.00 94.69 328 ALA A O 1
ATOM 2420 N N . GLU A 1 329 ? 16.342 -12.938 -19.691 1.00 94.94 329 GLU A N 1
ATOM 2421 C CA . GLU A 1 329 ? 16.205 -13.370 -21.087 1.00 94.94 329 GLU A CA 1
ATOM 2422 C C . GLU A 1 329 ? 16.614 -12.289 -22.106 1.00 94.94 329 GLU A C 1
ATOM 2424 O O . GLU A 1 329 ? 16.768 -12.592 -23.292 1.00 94.94 329 GLU A O 1
ATOM 2429 N N . LEU A 1 330 ? 16.795 -11.027 -21.687 1.00 92.00 330 LEU A N 1
ATOM 2430 C CA . LEU A 1 330 ? 17.224 -9.967 -22.601 1.00 92.00 330 LEU A CA 1
ATOM 2431 C C . LEU A 1 330 ? 18.666 -10.209 -23.065 1.00 92.00 330 LEU A C 1
ATOM 2433 O O . LEU A 1 330 ? 19.537 -10.445 -22.220 1.00 92.00 330 LEU A O 1
ATOM 2437 N N . PRO A 1 331 ? 18.948 -10.080 -24.379 1.00 84.94 331 PRO A N 1
ATOM 2438 C CA . PRO A 1 331 ? 20.308 -10.114 -24.894 1.00 84.94 331 PRO A CA 1
ATOM 2439 C C . PRO A 1 331 ? 21.170 -9.107 -24.140 1.00 84.94 331 PRO A C 1
ATOM 2441 O O . PRO A 1 331 ? 20.944 -7.900 -24.234 1.00 84.94 331 PRO A O 1
ATOM 2444 N N . GLN A 1 332 ? 22.131 -9.614 -23.374 1.00 71.12 332 GLN A N 1
ATOM 2445 C CA . GLN A 1 332 ? 23.151 -8.782 -22.760 1.00 71.12 332 GLN A CA 1
ATOM 2446 C C . GLN A 1 332 ? 24.139 -8.389 -23.852 1.00 71.12 332 GLN A C 1
ATOM 2448 O O . GLN A 1 332 ? 24.498 -9.225 -24.687 1.00 71.12 332 GLN A O 1
ATOM 2453 N N . ASP A 1 333 ? 24.571 -7.130 -23.845 1.00 63.53 333 ASP A N 1
ATOM 2454 C CA . ASP A 1 333 ? 25.672 -6.675 -24.685 1.00 63.53 333 ASP A CA 1
ATOM 2455 C C . ASP A 1 333 ? 26.904 -7.473 -24.234 1.00 63.53 333 ASP A C 1
ATOM 2457 O O . ASP A 1 333 ? 27.528 -7.168 -23.216 1.00 63.53 333 ASP A O 1
ATOM 2461 N N . GLN A 1 334 ? 27.190 -8.594 -24.906 1.00 54.62 334 GLN A N 1
ATOM 2462 C CA . GLN A 1 334 ? 28.444 -9.296 -24.686 1.00 54.62 334 GLN A CA 1
ATOM 2463 C C . GLN A 1 334 ? 29.526 -8.259 -24.986 1.00 54.62 334 GLN A C 1
ATOM 2465 O O . GLN A 1 334 ? 29.538 -7.742 -26.110 1.00 54.62 334 GLN A O 1
ATOM 2470 N N . PRO A 1 335 ? 30.403 -7.916 -24.017 1.00 50.06 335 PRO A N 1
ATOM 2471 C CA . PRO A 1 335 ? 31.494 -6.987 -24.279 1.00 50.06 335 PRO A CA 1
ATOM 2472 C C . PRO A 1 335 ? 32.188 -7.526 -25.516 1.00 50.06 335 PRO A C 1
ATOM 2474 O O . PRO A 1 335 ? 32.498 -8.716 -25.468 1.00 50.06 335 PRO A O 1
ATOM 2477 N N . PRO A 1 336 ? 32.323 -6.738 -26.605 1.00 47.72 336 PRO A N 1
ATOM 2478 C CA . PRO A 1 336 ? 32.555 -7.226 -27.959 1.00 47.72 336 PRO A CA 1
ATOM 2479 C C . PRO A 1 336 ? 33.544 -8.376 -27.915 1.00 47.72 336 PRO A C 1
ATOM 2481 O O . PRO A 1 336 ? 34.752 -8.176 -27.776 1.00 47.72 336 PRO A O 1
ATOM 2484 N N . GLY A 1 337 ? 32.979 -9.585 -27.894 1.00 44.00 337 GLY A N 1
ATOM 2485 C CA . GLY A 1 337 ? 33.730 -10.785 -27.621 1.00 44.00 337 GLY A CA 1
ATOM 2486 C C . GLY A 1 337 ? 34.655 -10.913 -28.796 1.00 44.00 337 GLY A C 1
ATOM 2487 O O . GLY A 1 337 ? 34.171 -10.973 -29.926 1.00 44.00 337 GLY A O 1
ATOM 2488 N N . VAL A 1 338 ? 35.954 -10.807 -28.506 1.00 47.62 338 VAL A N 1
ATOM 2489 C CA . VAL A 1 338 ? 37.083 -11.326 -29.276 1.00 47.62 338 VAL A CA 1
ATOM 2490 C C . VAL A 1 338 ? 36.599 -11.816 -30.630 1.00 47.62 338 VAL A C 1
ATOM 2492 O O . VAL A 1 338 ? 36.107 -12.941 -30.724 1.00 47.62 338 VAL A O 1
ATOM 2495 N N . ARG A 1 339 ? 36.624 -10.915 -31.629 1.00 45.16 339 ARG A N 1
ATOM 2496 C CA . ARG A 1 339 ? 36.244 -11.206 -33.018 1.00 45.16 339 ARG A CA 1
ATOM 2497 C C . ARG A 1 339 ? 36.596 -12.654 -33.310 1.00 45.16 339 ARG A C 1
ATOM 2499 O O . ARG A 1 339 ? 37.756 -13.012 -33.124 1.00 45.16 339 ARG A O 1
ATOM 2506 N N . ASN A 1 340 ? 35.616 -13.438 -33.758 1.00 46.78 340 ASN A N 1
ATOM 2507 C CA . ASN A 1 340 ? 35.837 -14.727 -34.401 1.00 46.78 340 ASN A CA 1
ATOM 2508 C C . ASN A 1 340 ? 37.104 -14.625 -35.258 1.00 46.78 340 ASN A C 1
ATOM 2510 O O . ASN A 1 340 ? 37.056 -14.006 -36.318 1.00 46.78 340 ASN A O 1
ATOM 2514 N N . CYS A 1 341 ? 38.236 -15.136 -34.764 1.00 53.59 341 CYS A N 1
ATOM 2515 C CA . CYS A 1 341 ? 39.476 -15.236 -35.517 1.00 53.59 341 CYS A CA 1
ATOM 2516 C C . CYS A 1 341 ? 39.295 -16.477 -36.401 1.00 53.59 341 CYS A C 1
ATOM 2518 O O . CYS A 1 341 ? 39.402 -17.595 -35.884 1.00 53.59 341 CYS A O 1
ATOM 2520 N N . PRO A 1 342 ? 38.980 -16.347 -37.701 1.00 44.72 342 PRO A N 1
ATOM 2521 C CA . PRO A 1 342 ? 38.895 -17.502 -38.577 1.00 44.72 342 PRO A CA 1
ATOM 2522 C C . PRO A 1 342 ? 40.345 -17.924 -38.843 1.00 44.72 342 PRO A C 1
ATOM 2524 O O . PRO A 1 342 ? 41.060 -17.232 -39.561 1.00 44.72 342 PRO A O 1
ATOM 2527 N N . GLY A 1 343 ? 40.812 -18.992 -38.192 1.00 56.19 343 GLY A N 1
ATOM 2528 C CA . GLY A 1 343 ? 42.186 -19.497 -38.359 1.00 56.19 343 GLY A CA 1
ATOM 2529 C C . GLY A 1 343 ? 42.935 -19.888 -37.081 1.00 56.19 343 GLY A C 1
ATOM 2530 O O . GLY A 1 343 ? 44.004 -20.477 -37.187 1.00 56.19 343 GLY A O 1
ATOM 2531 N N . GLY A 1 344 ? 42.374 -19.647 -35.892 1.00 50.34 344 GLY A N 1
ATOM 2532 C CA . GLY A 1 344 ? 42.980 -20.079 -34.628 1.00 50.34 344 GLY A CA 1
ATOM 2533 C C . GLY A 1 344 ? 44.094 -19.156 -34.117 1.00 50.34 344 GLY A C 1
ATOM 2534 O O . GLY A 1 344 ? 44.886 -18.618 -34.879 1.00 50.34 344 GLY A O 1
ATOM 2535 N N . LEU A 1 345 ? 44.131 -19.012 -32.787 1.00 51.12 345 LEU A N 1
ATOM 2536 C CA . LEU A 1 345 ? 45.042 -18.194 -31.970 1.00 51.12 345 LEU A CA 1
ATOM 2537 C C . LEU A 1 345 ? 44.755 -16.683 -31.955 1.00 51.12 345 LEU A C 1
ATOM 2539 O O . LEU A 1 345 ? 45.536 -15.870 -32.441 1.00 51.12 345 LEU A O 1
ATOM 2543 N N . CYS A 1 346 ? 43.684 -16.289 -31.262 1.00 55.28 346 CYS A N 1
ATOM 2544 C CA . CYS A 1 346 ? 43.650 -14.956 -30.664 1.00 55.28 346 CYS A CA 1
ATOM 2545 C C . CYS A 1 346 ? 44.489 -15.010 -29.368 1.00 55.28 346 CYS A C 1
ATOM 2547 O O . CYS A 1 346 ? 44.050 -15.571 -28.363 1.00 55.28 346 CYS A O 1
ATOM 2549 N N . GLN A 1 347 ? 45.715 -14.483 -29.388 1.00 52.53 347 GLN A N 1
ATOM 2550 C CA . GLN A 1 347 ? 46.477 -14.267 -28.155 1.00 52.53 347 GLN A CA 1
ATOM 2551 C C . GLN A 1 347 ? 45.838 -13.117 -27.357 1.00 52.53 347 GLN A C 1
ATOM 2553 O O . GLN A 1 347 ? 45.508 -12.087 -27.953 1.00 52.53 347 GLN A O 1
ATOM 2558 N N . PRO A 1 348 ? 45.651 -13.252 -26.031 1.00 56.00 348 PRO A N 1
ATOM 2559 C CA . PRO A 1 348 ? 45.277 -12.113 -25.203 1.00 56.00 348 PRO A CA 1
ATOM 2560 C C . PRO A 1 348 ? 46.366 -11.031 -25.307 1.00 56.00 348 PRO A C 1
ATOM 2562 O O . PRO A 1 348 ? 47.546 -11.378 -25.420 1.00 56.00 348 PRO A O 1
ATOM 2565 N N . PRO A 1 349 ? 46.013 -9.730 -25.276 1.00 54.28 349 PRO A N 1
ATOM 2566 C CA . PRO A 1 349 ? 47.018 -8.679 -25.226 1.00 54.28 349 PRO A CA 1
ATOM 2567 C C . PRO A 1 349 ? 47.914 -8.914 -23.999 1.00 54.28 349 PRO A C 1
ATOM 2569 O O . PRO A 1 349 ? 47.388 -9.183 -22.912 1.00 54.28 349 PRO A O 1
ATOM 2572 N N . PRO A 1 350 ? 49.250 -8.868 -24.152 1.00 54.22 350 PRO A N 1
ATOM 2573 C CA . PRO A 1 350 ? 50.154 -9.076 -23.034 1.00 54.22 350 PRO A CA 1
ATOM 2574 C C . PRO A 1 350 ? 49.869 -8.029 -21.947 1.00 54.22 350 PRO A C 1
ATOM 2576 O O . PRO A 1 350 ? 49.561 -6.877 -22.273 1.00 54.22 350 PRO A O 1
ATOM 2579 N N . PRO A 1 351 ? 49.941 -8.409 -20.659 1.00 57.03 351 PRO A N 1
ATOM 2580 C CA . PRO A 1 351 ? 49.698 -7.478 -19.569 1.00 57.03 351 PRO A CA 1
ATOM 2581 C C . PRO A 1 351 ? 50.668 -6.291 -19.673 1.00 57.03 351 PRO A C 1
ATOM 2583 O O . PRO A 1 351 ? 51.850 -6.497 -19.976 1.00 57.03 351 PRO A O 1
ATOM 2586 N N . PRO A 1 352 ? 50.212 -5.052 -19.419 1.00 58.91 352 PRO A N 1
ATOM 2587 C CA . PRO A 1 352 ? 51.125 -3.931 -19.316 1.00 58.91 352 PRO A CA 1
ATOM 2588 C C . PRO A 1 352 ? 52.054 -4.196 -18.125 1.00 58.91 352 PRO A C 1
ATOM 2590 O O . PRO A 1 352 ? 51.598 -4.344 -16.994 1.00 58.91 352 PRO A O 1
ATOM 2593 N N . CYS A 1 353 ? 53.353 -4.263 -18.422 1.00 54.81 353 CYS A N 1
ATOM 2594 C CA . CYS A 1 353 ? 54.476 -4.425 -17.495 1.00 54.81 353 CYS A CA 1
ATOM 2595 C C . CYS A 1 353 ? 54.784 -5.866 -17.036 1.00 54.81 353 CYS A C 1
ATOM 2597 O O . CYS A 1 353 ? 54.438 -6.289 -15.936 1.00 54.81 353 CYS A O 1
ATOM 2599 N N . GLN A 1 354 ? 55.591 -6.578 -17.829 1.00 54.06 354 GLN A N 1
ATOM 2600 C CA . GLN A 1 354 ? 56.580 -7.525 -17.299 1.00 54.06 354 GLN A CA 1
ATOM 2601 C C . GLN A 1 354 ? 57.973 -6.896 -17.441 1.00 54.06 354 GLN A C 1
ATOM 2603 O O . GLN A 1 354 ? 58.631 -7.014 -18.469 1.00 54.06 354 GLN A O 1
ATOM 2608 N N . GLY A 1 355 ? 58.380 -6.150 -16.417 1.00 62.94 355 GLY A N 1
ATOM 2609 C CA . GLY A 1 355 ? 59.645 -5.418 -16.349 1.00 62.94 355 GLY A CA 1
ATOM 2610 C C . GLY A 1 355 ? 59.554 -4.335 -15.277 1.00 62.94 355 GLY A C 1
ATOM 2611 O O . GLY A 1 355 ? 58.476 -3.781 -15.081 1.00 62.94 355 GLY A O 1
ATOM 2612 N N . ALA A 1 356 ? 60.645 -4.098 -14.543 1.00 50.94 356 ALA A N 1
ATOM 2613 C CA . ALA A 1 356 ? 60.683 -3.276 -13.332 1.00 50.94 356 ALA A CA 1
ATOM 2614 C C . ALA A 1 356 ? 59.940 -1.936 -13.494 1.00 50.94 356 ALA A C 1
ATOM 2616 O O . ALA A 1 356 ? 60.432 -1.012 -14.140 1.00 50.94 356 ALA A O 1
ATOM 2617 N N . CYS A 1 357 ? 58.760 -1.830 -12.878 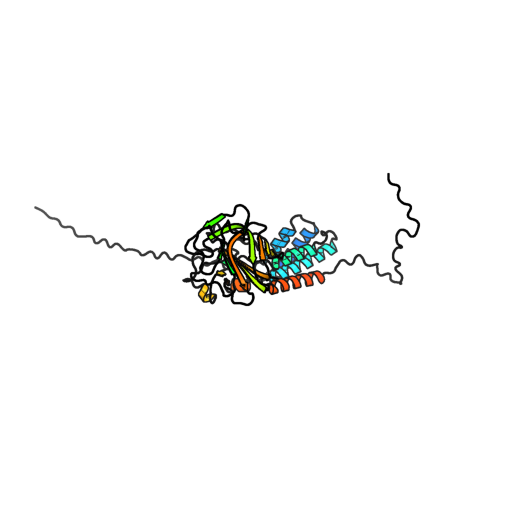1.00 45.34 357 CYS A N 1
ATOM 2618 C CA . CYS A 1 357 ? 58.059 -0.566 -12.719 1.00 45.34 357 CYS A CA 1
ATOM 2619 C C . CYS A 1 357 ? 58.936 0.348 -11.856 1.00 45.34 357 CYS A C 1
ATOM 2621 O O . CYS A 1 357 ? 59.037 0.151 -10.644 1.00 45.34 357 CYS A O 1
ATOM 2623 N N . GLN A 1 358 ? 59.592 1.331 -12.474 1.00 58.47 358 GLN A N 1
ATOM 2624 C CA . GLN A 1 358 ? 60.191 2.425 -11.720 1.00 58.47 358 GLN A CA 1
ATOM 2625 C C . GLN A 1 358 ? 59.074 3.163 -10.968 1.00 58.47 358 GLN A C 1
ATOM 2627 O O . GLN A 1 358 ? 58.057 3.507 -11.578 1.00 58.47 358 GLN A O 1
ATOM 2632 N N . PRO A 1 359 ? 59.221 3.408 -9.656 1.00 50.34 359 PRO A N 1
ATOM 2633 C CA . PRO A 1 359 ? 58.251 4.201 -8.924 1.00 50.34 359 PRO A CA 1
ATOM 2634 C C . PRO A 1 359 ? 58.297 5.641 -9.441 1.00 50.34 359 PRO A C 1
ATOM 2636 O O . PRO A 1 359 ? 59.352 6.275 -9.446 1.00 50.34 359 PRO A O 1
ATOM 2639 N N . LEU A 1 360 ? 57.141 6.151 -9.870 1.00 45.44 360 LEU A N 1
ATOM 2640 C CA . LEU A 1 360 ? 56.938 7.569 -10.154 1.00 45.44 360 LEU A CA 1
ATOM 2641 C C . LEU A 1 360 ? 57.306 8.373 -8.901 1.00 45.44 360 LEU A C 1
ATOM 2643 O O . LEU A 1 360 ? 56.673 8.240 -7.850 1.00 45.44 360 LEU A O 1
ATOM 2647 N N . SER A 1 361 ? 58.355 9.186 -9.013 1.00 50.12 361 SER A N 1
ATOM 2648 C CA . SER A 1 361 ? 58.736 10.163 -8.001 1.00 50.12 361 SER A CA 1
ATOM 2649 C C . SER A 1 361 ? 57.591 11.150 -7.805 1.00 50.12 361 SER A C 1
ATOM 2651 O O . SER A 1 361 ? 57.112 11.745 -8.770 1.00 50.12 361 SER A O 1
ATOM 2653 N N . ARG A 1 362 ? 57.164 11.322 -6.552 1.00 46.41 362 ARG A N 1
ATOM 2654 C CA . ARG A 1 362 ? 56.228 12.376 -6.155 1.00 46.41 362 ARG A CA 1
ATOM 2655 C C . ARG A 1 362 ? 56.853 13.741 -6.448 1.00 46.41 362 ARG A C 1
ATOM 2657 O O . ARG A 1 362 ? 57.962 14.003 -5.985 1.00 46.41 362 ARG A O 1
ATOM 2664 N N . SER A 1 363 ? 56.108 14.593 -7.141 1.00 51.66 363 SER A N 1
ATOM 2665 C CA . SER A 1 363 ? 56.271 16.049 -7.144 1.00 51.66 363 SER A CA 1
ATOM 2666 C C . SER A 1 363 ? 54.935 16.677 -6.804 1.00 51.66 363 SER A C 1
ATOM 2668 O O . SER A 1 363 ? 53.950 16.236 -7.444 1.00 51.66 363 SER A O 1
#

pLDDT: mean 81.75, std 18.21, range [33.31, 98.38]

Radius of gyration: 29.81 Å; chains: 1; bounding box: 146×66×65 Å

Sequence (363 aa):
MLFTRFVPALAGLVLGVGALTSAFAAPPQLGGSRSVEPTVLVAQANDLADAIARNEGDWRNRVRSYLQAAYPDRVATTDRAIQLLKSVNSKCLASRTCPPNVLNEIALISKGSVCAAYIIDSVCVRRFTVPRGAQAFDFGPSGQPVYPGMRAVSPGDPRITGSSLTGVRYNDAYPASGDSIIGVTGFKTPMPEGKYRVVLVSGKRPLAQAVSTPFGRTIQANGRSIEVMVAGPDRWLPRGALANGSPEQVFAPNNVLPGSAAAIVFDIDHRGGDLLLQFPQSAEVGALMIEPAGQPSGFVLDSTAQSMGPVSNSGCLEQESRIDRALAELPQDQPPGVRNCPGGLCQPPPPPCQGACQPLSRS